Protein AF-0000000084522329 (afdb_homodimer)

Nearest PDB structures (foldseek):
  3c1n-assembly2_A  TM=6.565E-01  e=2.412E-01  Methanocaldococcus jannaschii
  3tvi-assembly6_K  TM=6.585E-01  e=3.093E-01  Clostridium acetobutylicum
  3c1n-assembly3_C  TM=6.450E-01  e=3.501E-01  Methanocaldococcus jannaschii
  3c1n-assembly2_B  TM=6.490E-01  e=4.488E-01  Methanocaldococcus jannaschii
  7qg3-assembly1_A  TM=5.039E-01  e=1.006E+00  Homo sapiens

Secondary structure (DSSP, 8-state):
-EEEE--TTTEEEEEEEETTEEEEEEEES-HHHHHHHHHHHHHHHHHS-SS-SEEEEEETTTEEEEEEEGGGHHHHHHHHHHTTSS-EEEE--/-EEEE--TTTEEEEEEEETTEEEEEEEES-HHHHHHHHHHHHHHHHHS-S--SEEEEEETTTEEEEEEEGGGHHHHHHHHHHTTS--EEEE--

Solvent-accessible surface area (backbone atoms only — not comparable to full-atom values): 10149 Å² total; per-residue (Å²): 94,76,48,72,42,58,59,69,80,39,31,47,79,46,78,45,84,54,97,68,29,36,37,36,38,38,42,49,65,35,56,83,69,47,47,63,37,52,50,52,47,50,50,54,46,59,63,50,65,61,88,53,54,56,48,82,45,82,47,83,85,55,26,36,39,35,42,28,29,57,93,39,45,66,63,49,55,47,46,34,36,74,56,59,59,26,40,33,41,30,63,45,132,94,76,48,70,42,58,60,70,81,40,31,46,78,46,80,44,83,54,96,68,29,36,35,37,38,36,41,51,65,34,57,84,68,46,47,63,38,52,50,52,47,51,51,55,47,59,63,50,58,73,80,51,55,57,47,79,44,83,46,83,84,56,27,37,37,36,43,27,29,57,94,39,44,67,63,50,54,47,44,34,36,75,56,60,58,26,41,34,41,30,64,46,135

Structure (mmCIF, N/CA/C/O backbone):
data_AF-0000000084522329-model_v1
#
loop_
_entity.id
_entity.type
_entity.pdbx_description
1 polymer 'Uncharacterized protein'
#
loop_
_atom_site.group_PDB
_atom_site.id
_atom_site.type_symbol
_atom_site.label_atom_id
_atom_site.label_alt_id
_atom_site.label_comp_id
_atom_site.label_asym_id
_atom_site.label_entity_id
_atom_site.label_seq_id
_atom_site.pdbx_PDB_ins_code
_atom_site.Cartn_x
_atom_site.Cartn_y
_atom_site.Cartn_z
_atom_site.occupancy
_atom_site.B_iso_or_equiv
_atom_site.auth_seq_id
_atom_site.auth_comp_id
_atom_site.auth_asym_id
_atom_site.auth_atom_id
_atom_site.pdbx_PDB_model_num
ATOM 1 N N . MET A 1 1 ? -10.078 -1.526 10.547 1 90.44 1 MET A N 1
ATOM 2 C CA . MET A 1 1 ? -9.18 -0.383 10.695 1 90.44 1 MET A CA 1
ATOM 3 C C . MET A 1 1 ? -7.746 -0.767 10.352 1 90.44 1 MET A C 1
ATOM 5 O O . MET A 1 1 ? -7.395 -1.948 10.367 1 90.44 1 MET A O 1
ATOM 9 N N . VAL A 1 2 ? -6.977 0.18 9.906 1 96.5 2 VAL A N 1
ATOM 10 C CA . VAL A 1 2 ? -5.582 -0.095 9.562 1 96.5 2 VAL A CA 1
ATOM 11 C C . VAL A 1 2 ? -4.66 0.559 10.594 1 96.5 2 VAL A C 1
ATOM 13 O O . VAL A 1 2 ? -4.82 1.738 10.914 1 96.5 2 VAL A O 1
ATOM 16 N N . ALA A 1 3 ? -3.805 -0.251 11.188 1 97.75 3 ALA A N 1
ATOM 17 C CA . ALA A 1 3 ? -2.75 0.272 12.055 1 97.75 3 ALA A CA 1
ATOM 18 C C . ALA A 1 3 ? -1.481 0.561 11.258 1 97.75 3 ALA A C 1
ATOM 20 O O . ALA A 1 3 ? -1.139 -0.181 10.336 1 97.75 3 ALA A O 1
ATOM 21 N N . TYR A 1 4 ? -0.811 1.604 11.664 1 98.12 4 TYR A N 1
ATOM 22 C CA . TYR A 1 4 ? 0.444 1.91 10.992 1 98.12 4 TYR A CA 1
ATOM 23 C C . TYR A 1 4 ? 1.473 2.461 11.969 1 98.12 4 TYR A C 1
ATOM 25 O O . TYR A 1 4 ? 1.119 2.908 13.062 1 98.12 4 TYR A O 1
ATOM 33 N N . ARG A 1 5 ? 2.801 2.402 11.531 1 98.19 5 ARG A N 1
ATOM 34 C CA . ARG A 1 5 ? 3.9 2.971 12.305 1 98.19 5 ARG A CA 1
ATOM 35 C C . ARG A 1 5 ? 4.828 3.789 11.414 1 98.19 5 ARG A C 1
ATOM 37 O O . ARG A 1 5 ? 4.926 3.535 10.211 1 98.19 5 ARG A O 1
ATOM 44 N N . TYR A 1 6 ? 5.402 4.695 12.07 1 98.06 6 TYR A N 1
ATOM 45 C CA . TYR A 1 6 ? 6.383 5.555 11.414 1 98.06 6 TYR A CA 1
ATOM 46 C C . TYR A 1 6 ? 7.496 5.949 12.375 1 98.06 6 TYR A C 1
ATOM 48 O O . TYR A 1 6 ? 7.383 5.742 13.586 1 98.06 6 TYR A O 1
ATOM 56 N N . ASP A 1 7 ? 8.578 6.445 11.836 1 97.81 7 ASP A N 1
ATOM 57 C CA . ASP A 1 7 ? 9.727 6.855 12.641 1 97.81 7 ASP A CA 1
ATOM 58 C C . ASP A 1 7 ? 9.508 8.234 13.25 1 97.81 7 ASP A C 1
ATOM 60 O O . ASP A 1 7 ? 9.625 9.25 12.562 1 97.81 7 ASP A O 1
ATOM 64 N N . THR A 1 8 ? 9.266 8.312 14.578 1 97.75 8 THR A N 1
ATOM 65 C CA . THR A 1 8 ? 8.898 9.539 15.266 1 97.75 8 THR A CA 1
ATOM 66 C C . THR A 1 8 ? 10.086 10.5 15.344 1 97.75 8 THR A C 1
ATOM 68 O O . THR A 1 8 ? 9.914 11.68 15.656 1 97.75 8 THR A O 1
ATOM 71 N N . SER A 1 9 ? 11.203 10 15.039 1 98.25 9 SER A N 1
ATOM 72 C CA . SER A 1 9 ? 12.359 10.891 15.008 1 98.25 9 SER A CA 1
ATOM 73 C C . SER A 1 9 ? 12.391 11.719 13.727 1 98.25 9 SER A C 1
ATOM 75 O O . SER A 1 9 ? 13.031 12.766 13.672 1 98.25 9 SER A O 1
ATOM 77 N N . LEU A 1 10 ? 11.672 11.266 12.695 1 98.25 10 LEU A N 1
ATOM 78 C CA . LEU A 1 10 ? 11.703 11.93 11.398 1 98.25 10 LEU A CA 1
ATOM 79 C C . LEU A 1 10 ? 10.531 12.898 11.258 1 98.25 10 LEU A C 1
ATOM 81 O O . LEU A 1 10 ? 10.641 13.914 10.57 1 98.25 10 LEU A O 1
ATOM 85 N N . LEU A 1 11 ? 9.445 12.5 11.828 1 98.44 11 LEU A N 1
ATOM 86 C CA . LEU A 1 11 ? 8.242 13.312 11.742 1 98.44 11 LEU A CA 1
ATOM 87 C C . LEU A 1 11 ? 7.219 12.891 12.789 1 98.44 11 LEU A C 1
ATOM 89 O O . LEU A 1 11 ? 7.379 11.852 13.43 1 98.44 11 LEU A O 1
ATOM 93 N N . HIS A 1 12 ? 6.277 13.773 13.023 1 98.44 12 HIS A N 1
ATOM 94 C CA . HIS A 1 12 ? 5.086 13.461 13.805 1 98.44 12 HIS A CA 1
ATOM 95 C C . HIS A 1 12 ? 3.824 13.562 12.953 1 98.44 12 HIS A C 1
ATOM 97 O O . HIS A 1 12 ? 3.66 14.508 12.188 1 98.44 12 HIS A O 1
ATOM 103 N N . ILE A 1 13 ? 2.932 12.539 13.039 1 98.38 13 ILE A N 1
ATOM 104 C CA . ILE A 1 13 ? 1.684 12.508 12.289 1 98.38 13 ILE A CA 1
ATOM 105 C C . ILE A 1 13 ? 0.499 12.57 13.25 1 98.38 13 ILE A C 1
ATOM 107 O O . ILE A 1 13 ? 0.407 11.773 14.188 1 98.38 13 ILE A O 1
ATOM 111 N N . GLU A 1 14 ? -0.358 13.477 13.016 1 97.69 14 GLU A N 1
ATOM 112 C CA . GLU A 1 14 ? -1.648 13.547 13.688 1 97.69 14 GLU A CA 1
ATOM 113 C C . GLU A 1 14 ? -2.795 13.25 12.727 1 97.69 14 GLU A C 1
ATOM 115 O O . GLU A 1 14 ? -2.863 13.828 11.641 1 97.69 14 GLU A O 1
ATOM 120 N N . GLU A 1 15 ? -3.615 12.328 13.102 1 96.31 15 GLU A N 1
ATOM 121 C CA . GLU A 1 15 ? -4.781 11.961 12.305 1 96.31 15 GLU A CA 1
ATOM 122 C C . GLU A 1 15 ? -6.078 12.344 13.016 1 96.31 15 GLU A C 1
ATOM 124 O O . GLU A 1 15 ? -6.25 12.047 14.203 1 96.31 15 GLU A O 1
ATOM 129 N N . LYS A 1 16 ? -6.953 13 12.266 1 94.81 16 LYS A N 1
ATOM 130 C CA . LYS A 1 16 ? -8.258 13.375 12.797 1 94.81 16 LYS A CA 1
ATOM 131 C C . LYS A 1 16 ? -9.375 12.992 11.828 1 94.81 16 LYS A C 1
ATOM 133 O O . LYS A 1 16 ? -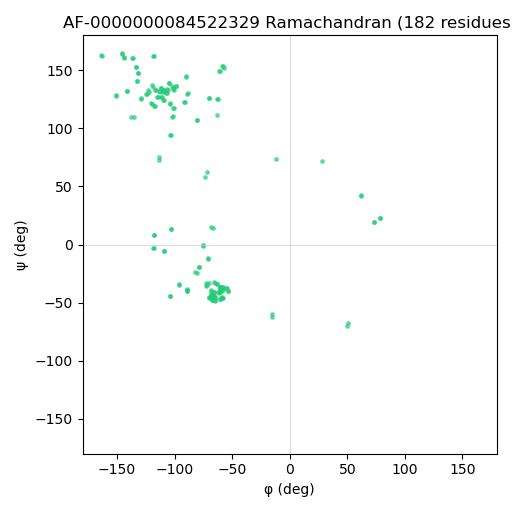9.211 13.078 10.609 1 94.81 16 LYS A O 1
ATOM 138 N N . ASP A 1 17 ? -10.562 12.648 12.477 1 91.81 17 ASP A N 1
ATOM 139 C CA . ASP A 1 17 ? -11.758 12.383 11.68 1 91.81 17 ASP A CA 1
ATOM 140 C C . ASP A 1 17 ? -12.594 13.648 11.492 1 91.81 17 ASP A C 1
ATOM 142 O O . ASP A 1 17 ? -12.844 14.383 12.445 1 91.81 17 ASP A O 1
ATOM 146 N N . ASN A 1 18 ? -12.836 14.031 10.211 1 84.56 18 ASN A N 1
ATOM 147 C CA . ASN A 1 18 ? -13.719 15.148 9.914 1 84.56 18 ASN A CA 1
ATOM 148 C C . ASN A 1 18 ? -14.984 14.695 9.195 1 84.56 18 ASN A C 1
ATOM 150 O O . ASN A 1 18 ? -15.172 14.992 8.016 1 84.56 18 ASN A O 1
ATOM 154 N N . ASP A 1 19 ? -16 14.086 9.719 1 80.5 19 ASP A N 1
ATOM 155 C CA . ASP A 1 19 ? -17.281 13.609 9.211 1 80.5 19 ASP A CA 1
ATOM 156 C C . ASP A 1 19 ? -17.109 12.781 7.949 1 80.5 19 ASP A C 1
ATOM 158 O O . ASP A 1 19 ? -17.359 11.57 7.953 1 80.5 19 ASP A O 1
ATOM 162 N N . GLN A 1 20 ? -16.734 13.398 6.812 1 85.62 20 GLN A N 1
ATOM 163 C CA . GLN A 1 20 ? -16.672 12.68 5.547 1 85.62 20 GLN A CA 1
ATOM 164 C C . GLN A 1 20 ? -15.234 12.484 5.098 1 85.62 20 GLN A C 1
ATOM 166 O O . GLN A 1 20 ? -14.969 11.75 4.145 1 85.62 20 GLN A O 1
ATOM 171 N N . ASP A 1 21 ? -14.328 13.133 5.93 1 92.19 21 ASP A N 1
ATOM 172 C CA . ASP A 1 21 ? -12.938 13.078 5.512 1 92.19 21 ASP A CA 1
ATOM 173 C C . ASP A 1 21 ? -12.016 12.773 6.691 1 92.19 21 ASP A C 1
ATOM 175 O O . ASP A 1 21 ? -12.445 12.836 7.848 1 92.19 21 ASP A O 1
ATOM 179 N N . LYS A 1 22 ? -10.836 12.312 6.285 1 95.25 22 LYS A N 1
ATOM 180 C CA . LYS A 1 22 ? -9.727 12.211 7.227 1 95.25 22 LYS A CA 1
ATOM 181 C C . LYS A 1 22 ? -8.734 13.359 7.039 1 95.25 22 LYS A C 1
ATOM 183 O O . LYS A 1 22 ? -8.438 13.75 5.91 1 95.25 22 LYS A O 1
ATOM 188 N N . GLU A 1 23 ? -8.375 13.844 8.117 1 96.88 23 GLU A N 1
ATOM 189 C CA . GLU A 1 23 ? -7.367 14.891 8.086 1 96.88 23 GLU A CA 1
ATOM 190 C C . GLU A 1 23 ? -6.055 14.414 8.703 1 96.88 23 GLU A C 1
ATOM 192 O O . GLU A 1 23 ? -6.051 13.836 9.797 1 96.88 23 GLU A O 1
ATOM 197 N N . PHE A 1 24 ? -4.906 14.695 8.031 1 97.88 24 PHE A N 1
ATOM 198 C CA . PHE A 1 24 ? -3.568 14.406 8.523 1 97.88 24 PHE A CA 1
ATOM 199 C C . PHE A 1 24 ? -2.756 15.68 8.68 1 97.88 24 PHE A C 1
ATOM 201 O O . PHE A 1 24 ? -2.783 16.547 7.809 1 97.88 24 PHE A O 1
ATOM 208 N N . ILE A 1 25 ? -2.092 15.75 9.773 1 98.12 25 ILE A N 1
ATOM 209 C CA . ILE A 1 25 ? -1.099 16.797 9.961 1 98.12 25 ILE A CA 1
ATOM 210 C C . ILE A 1 25 ? 0.286 16.172 10.125 1 98.12 25 ILE A C 1
ATOM 212 O O . ILE A 1 25 ? 0.514 15.391 11.047 1 98.12 25 ILE A O 1
ATOM 216 N N . PHE A 1 26 ? 1.171 16.5 9.242 1 98.56 26 PHE A N 1
ATOM 217 C CA . PHE A 1 26 ? 2.564 16.062 9.297 1 98.56 26 PHE A CA 1
ATOM 218 C C . PHE A 1 26 ? 3.449 17.188 9.844 1 98.56 26 PHE A C 1
ATOM 220 O O . PHE A 1 26 ? 3.514 18.266 9.266 1 98.56 26 PHE A O 1
ATOM 227 N N . LYS A 1 27 ? 4.047 16.969 10.906 1 98.5 27 LYS A N 1
ATOM 228 C CA . LYS A 1 27 ? 5.082 17.859 11.43 1 98.5 27 LYS A CA 1
ATOM 229 C C . LYS A 1 27 ? 6.473 17.281 11.172 1 98.5 27 LYS A C 1
ATOM 231 O O . LYS A 1 27 ? 6.918 16.375 11.875 1 98.5 27 LYS A O 1
ATOM 236 N N . VAL A 1 28 ? 7.18 17.891 10.312 1 98.44 28 VAL A N 1
ATOM 237 C CA . VAL A 1 28 ? 8.422 17.328 9.805 1 98.44 28 VAL A CA 1
ATOM 238 C C . VAL A 1 28 ? 9.586 17.75 10.695 1 98.44 28 VAL A C 1
ATOM 240 O O . VAL A 1 28 ? 9.75 18.922 11 1 98.44 28 VAL A O 1
ATOM 243 N N . LYS A 1 29 ? 10.344 16.797 11.07 1 98.19 29 LYS A N 1
ATOM 244 C CA . LYS A 1 29 ? 11.539 17.047 11.875 1 98.19 29 LYS A CA 1
ATOM 245 C C . LYS A 1 29 ? 12.805 16.938 11.031 1 98.19 29 LYS A C 1
ATOM 247 O O . LYS A 1 29 ? 13.703 17.766 11.141 1 98.19 29 LYS A O 1
ATOM 252 N N . ASP A 1 30 ? 12.859 15.898 10.188 1 98.19 30 ASP A N 1
ATOM 253 C CA . ASP A 1 30 ? 13.953 15.727 9.242 1 98.19 30 ASP A CA 1
ATOM 254 C C . ASP A 1 30 ? 13.523 16.109 7.828 1 98.19 30 ASP A C 1
ATOM 256 O O . ASP A 1 30 ? 13.055 15.25 7.074 1 98.19 30 ASP A O 1
ATOM 260 N N . VAL A 1 31 ? 13.789 17.266 7.516 1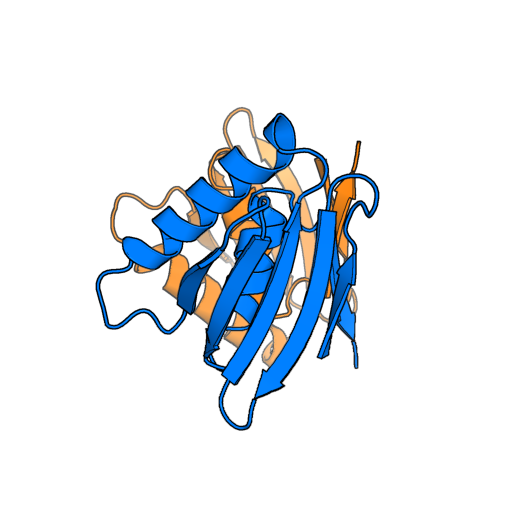 97.12 31 VAL A N 1
ATOM 261 C CA . VAL A 1 31 ? 13.305 17.875 6.285 1 97.12 31 VAL A CA 1
ATOM 262 C C . VAL A 1 31 ? 13.93 17.188 5.078 1 97.12 31 VAL A C 1
ATOM 264 O O . VAL A 1 31 ? 13.234 16.875 4.105 1 97.12 31 VAL A O 1
ATOM 267 N N . ASP A 1 32 ? 15.164 16.891 5.152 1 97.38 32 ASP A N 1
ATOM 268 C CA . ASP A 1 32 ? 15.914 16.328 4.027 1 97.38 32 ASP A CA 1
ATOM 269 C C . ASP A 1 32 ? 15.406 14.945 3.65 1 97.38 32 ASP A C 1
ATOM 271 O O . ASP A 1 32 ? 15.375 14.586 2.473 1 97.38 32 ASP A O 1
ATOM 275 N N . THR A 1 33 ? 14.953 14.234 4.668 1 97.38 33 THR A N 1
ATOM 276 C CA . THR A 1 33 ? 14.5 12.867 4.449 1 97.38 33 THR A CA 1
ATOM 277 C C . THR A 1 33 ? 13.016 12.836 4.086 1 97.38 33 THR A C 1
ATOM 279 O O . THR A 1 33 ? 12.617 12.148 3.143 1 97.38 33 THR A O 1
ATOM 282 N N . VAL A 1 34 ? 12.25 13.633 4.707 1 98.25 34 VAL A N 1
ATOM 283 C CA . VAL A 1 34 ? 10.797 13.477 4.664 1 98.25 34 VAL A CA 1
ATOM 284 C C . VAL A 1 34 ? 10.219 14.258 3.49 1 98.25 34 VAL A C 1
ATOM 286 O O . VAL A 1 34 ? 9.328 13.781 2.795 1 98.25 34 VAL A O 1
ATOM 289 N N . LEU A 1 35 ? 10.742 15.414 3.215 1 97.5 35 LEU A N 1
ATOM 290 C CA . LEU A 1 35 ? 10.117 16.328 2.258 1 97.5 35 LEU A CA 1
ATOM 291 C C . LEU A 1 35 ? 10.133 15.727 0.855 1 97.5 35 LEU A C 1
ATOM 293 O O . LEU A 1 35 ? 9.125 15.781 0.143 1 97.5 35 LEU A O 1
ATOM 297 N N . PRO A 1 36 ? 11.289 15.211 0.418 1 97.94 36 PRO A N 1
ATOM 298 C CA . PRO A 1 36 ? 11.258 14.602 -0.912 1 97.94 36 PRO A CA 1
ATOM 299 C C . PRO A 1 36 ? 10.188 13.516 -1.036 1 97.94 36 PRO A C 1
ATOM 301 O O . PRO A 1 36 ? 9.539 13.398 -2.08 1 97.94 36 PRO A O 1
ATOM 304 N N . ALA A 1 37 ? 10 12.75 0.022 1 97.94 37 ALA A N 1
ATOM 305 C CA . ALA A 1 37 ? 8.992 11.695 0.004 1 97.94 37 ALA A CA 1
ATOM 306 C C . ALA A 1 37 ? 7.586 12.281 -0.07 1 97.94 37 ALA A C 1
ATOM 308 O O . ALA A 1 37 ? 6.758 11.82 -0.858 1 97.94 37 ALA A O 1
ATOM 309 N N . LEU A 1 38 ? 7.285 13.297 0.705 1 97.62 38 LEU A N 1
ATOM 310 C CA . LEU A 1 38 ? 5.973 13.93 0.701 1 97.62 38 LEU A CA 1
ATOM 311 C C . LEU A 1 38 ? 5.672 14.555 -0.658 1 97.62 38 LEU A C 1
ATOM 313 O O . LEU A 1 38 ? 4.527 14.547 -1.114 1 97.62 38 LEU A O 1
ATOM 317 N N . ARG A 1 39 ? 6.672 15.039 -1.285 1 96.38 39 ARG A N 1
ATOM 318 C CA . ARG A 1 39 ? 6.512 15.625 -2.611 1 96.38 39 ARG A CA 1
ATOM 319 C C . ARG A 1 39 ? 6.105 14.57 -3.633 1 96.38 39 ARG A C 1
ATOM 321 O O . ARG A 1 39 ? 5.238 14.812 -4.473 1 96.38 39 ARG A O 1
ATOM 328 N N . LYS A 1 40 ? 6.746 13.469 -3.586 1 96.31 40 LYS A N 1
ATOM 329 C CA . LYS A 1 40 ? 6.406 12.375 -4.496 1 96.31 40 LYS A CA 1
ATOM 330 C C . LYS A 1 40 ? 4.965 11.914 -4.285 1 96.31 40 LYS A C 1
ATOM 332 O O . LYS A 1 40 ? 4.25 11.641 -5.25 1 96.31 40 LYS A O 1
ATOM 337 N N . ILE A 1 41 ? 4.582 11.852 -3.027 1 96.19 41 ILE A N 1
ATOM 338 C CA . ILE A 1 41 ? 3.229 11.422 -2.689 1 96.19 41 ILE A CA 1
ATOM 339 C C . ILE A 1 41 ? 2.221 12.438 -3.223 1 96.19 41 ILE A C 1
ATOM 341 O O . ILE A 1 41 ? 1.215 12.062 -3.832 1 96.19 41 ILE A O 1
ATOM 345 N N . AR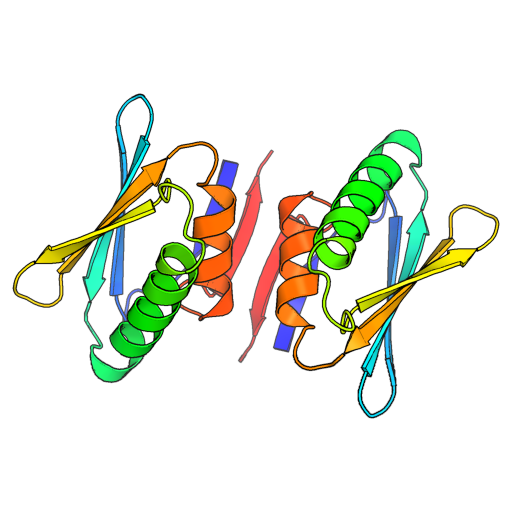G A 1 42 ? 2.465 13.695 -3.037 1 94.31 42 ARG A N 1
ATOM 346 C CA . ARG A 1 42 ? 1.603 14.742 -3.568 1 94.31 42 ARG A CA 1
ATOM 347 C C . ARG A 1 42 ? 1.494 14.641 -5.086 1 94.31 42 ARG A C 1
ATOM 349 O O . ARG A 1 42 ? 0.395 14.703 -5.641 1 94.31 42 ARG A O 1
ATOM 356 N N . ALA A 1 43 ? 2.627 14.461 -5.727 1 92.75 43 ALA A N 1
ATOM 357 C CA . ALA A 1 43 ? 2.658 14.359 -7.184 1 92.75 43 ALA A CA 1
ATOM 358 C C . ALA A 1 43 ? 1.818 13.188 -7.672 1 92.75 43 ALA A C 1
ATOM 360 O O . ALA A 1 43 ? 1.14 13.281 -8.695 1 92.75 43 ALA A O 1
ATOM 361 N N . PHE A 1 44 ? 1.903 12.164 -6.973 1 89.88 44 PHE A N 1
ATOM 362 C CA . PHE A 1 44 ? 1.14 10.969 -7.301 1 89.88 44 PHE A CA 1
ATOM 363 C C . PHE A 1 44 ? -0.354 11.266 -7.32 1 89.88 44 PHE A C 1
ATOM 365 O O . PHE A 1 44 ? -1.049 10.914 -8.281 1 89.88 44 PHE A O 1
ATOM 372 N N . PHE A 1 45 ? -0.873 11.969 -6.344 1 91.12 45 PHE A N 1
ATOM 373 C CA . PHE A 1 45 ? -2.305 12.219 -6.234 1 91.12 45 PHE A CA 1
ATOM 374 C C . PHE A 1 45 ? -2.719 13.391 -7.125 1 91.12 45 PHE A C 1
ATOM 376 O O . PHE A 1 45 ? -3.855 13.438 -7.602 1 91.12 45 PHE A O 1
ATOM 383 N N . ASP A 1 46 ? -1.801 14.25 -7.434 1 87.44 46 ASP A N 1
ATOM 384 C CA . ASP A 1 46 ? -2.08 15.367 -8.328 1 87.44 46 ASP A CA 1
ATOM 385 C C . ASP A 1 46 ? -2.229 14.891 -9.773 1 87.44 46 ASP A C 1
ATOM 387 O O . ASP A 1 46 ? -2.938 15.508 -10.57 1 87.44 46 ASP A O 1
ATOM 391 N N . SER A 1 47 ? -1.487 13.953 -10.125 1 79.44 47 SER A N 1
ATOM 392 C CA . SER A 1 47 ? -1.512 13.445 -11.492 1 79.44 47 SER A CA 1
ATOM 393 C C . SER A 1 47 ? -2.807 12.695 -11.773 1 79.44 47 SER A C 1
ATOM 395 O O . SER A 1 47 ? -3.205 12.547 -12.93 1 79.44 47 SER A O 1
ATOM 397 N N . ASP A 1 48 ? -3.146 12.188 -10.812 1 66.12 48 ASP A N 1
ATOM 398 C CA . ASP A 1 48 ? -4.418 11.492 -10.977 1 66.12 48 ASP A CA 1
ATOM 399 C C . ASP A 1 48 ? -5.578 12.477 -11.102 1 66.12 48 ASP A C 1
ATOM 401 O O . ASP A 1 48 ? -5.984 13.094 -10.109 1 66.12 48 ASP A O 1
ATOM 405 N N . LYS A 1 49 ? -5.379 13.297 -12.305 1 54.94 49 LYS A N 1
ATOM 406 C CA . LYS A 1 49 ? -6.148 14.461 -12.742 1 54.94 49 LYS A CA 1
ATOM 407 C C . LYS A 1 49 ? -7.477 14.555 -12 1 54.94 49 LYS A C 1
ATOM 409 O O . LYS A 1 49 ? -8.07 15.633 -11.906 1 54.94 49 LYS A O 1
ATOM 414 N N . VAL A 1 50 ? -8.281 13.711 -12.055 1 51.88 50 VAL A N 1
ATOM 415 C CA . VAL A 1 50 ? -9.641 14.07 -11.664 1 51.88 50 VAL A CA 1
ATOM 416 C C . VAL A 1 50 ? -9.641 14.617 -10.234 1 51.88 50 VAL A C 1
ATOM 418 O O . VAL A 1 50 ? -8.695 14.383 -9.477 1 51.88 50 VAL A O 1
ATOM 421 N N . TYR A 1 51 ? -10.617 15.547 -9.836 1 51.78 51 TYR A N 1
ATOM 422 C CA . TYR A 1 51 ? -11.023 16.062 -8.531 1 51.78 51 TYR A CA 1
ATOM 423 C C . TYR A 1 51 ? -10.406 15.234 -7.406 1 51.78 51 TYR A C 1
ATOM 425 O O . TYR A 1 51 ? -10.984 14.227 -6.984 1 51.78 51 TYR A O 1
ATOM 433 N N . THR A 1 52 ? -8.977 15.398 -7.148 1 60.28 52 THR A N 1
ATOM 434 C CA . THR A 1 52 ? -8.391 14.398 -6.266 1 60.28 52 THR A CA 1
ATOM 435 C C . THR A 1 52 ? -9.031 14.453 -4.883 1 60.28 52 THR A C 1
ATOM 437 O O . THR A 1 52 ? -9.375 15.531 -4.391 1 60.28 52 THR A O 1
ATOM 440 N N . ASP A 1 53 ? -9.508 13.445 -4.426 1 81.62 53 ASP A N 1
ATOM 441 C CA . ASP A 1 53 ? -10.07 13.117 -3.121 1 81.62 53 ASP A CA 1
ATOM 442 C C . ASP A 1 53 ? -9 13.156 -2.035 1 81.62 53 ASP A C 1
ATOM 444 O O . ASP A 1 53 ? -9.266 12.812 -0.881 1 81.62 53 ASP A O 1
ATOM 448 N N . VAL A 1 54 ? -7.754 13.812 -2.414 1 91.81 54 VAL A N 1
ATOM 449 C CA . VAL A 1 54 ? -6.656 14.055 -1.482 1 91.81 54 VAL A CA 1
ATOM 450 C C . VAL A 1 54 ? -6.09 15.453 -1.709 1 91.81 54 VAL A C 1
ATOM 452 O O . VAL A 1 54 ? -5.531 15.742 -2.771 1 91.81 54 VAL A O 1
ATOM 455 N N . ILE A 1 55 ? -6.277 16.391 -0.817 1 92.25 55 ILE A N 1
ATOM 456 C CA . ILE A 1 55 ? -5.871 17.781 -0.957 1 92.25 55 ILE A CA 1
ATOM 457 C C . ILE A 1 55 ? -4.711 18.094 -0.009 1 92.25 55 ILE A C 1
ATOM 459 O O . ILE A 1 55 ? -4.785 17.781 1.186 1 92.25 55 ILE A O 1
ATOM 463 N N . PHE A 1 56 ? -3.693 18.719 -0.492 1 94.38 56 PHE A N 1
ATOM 464 C CA . PHE A 1 56 ? -2.498 19.047 0.281 1 94.38 56 PHE A CA 1
ATOM 465 C C . PHE A 1 56 ? -2.4 20.547 0.539 1 94.38 56 PHE A C 1
ATOM 467 O O . PHE A 1 56 ? -2.564 21.344 -0.38 1 94.38 56 PHE A O 1
ATOM 474 N N . TYR A 1 57 ? -2.127 20.875 1.799 1 95.25 57 TYR A N 1
ATOM 475 C CA . TYR A 1 57 ? -1.816 22.234 2.209 1 95.25 57 TYR A CA 1
ATOM 476 C C . TYR A 1 57 ? -0.456 22.297 2.891 1 95.25 57 TYR A C 1
ATOM 478 O O . TYR A 1 57 ? -0.135 21.453 3.732 1 95.25 57 TYR A O 1
ATOM 486 N N . SER A 1 58 ? 0.336 23.219 2.512 1 94.44 58 SER A N 1
ATOM 487 C CA . SER A 1 58 ? 1.613 23.469 3.17 1 94.44 58 SER A CA 1
ATOM 488 C C . SER A 1 58 ? 1.526 24.656 4.113 1 94.44 58 SER A C 1
ATOM 490 O O . SER A 1 58 ? 0.996 25.719 3.742 1 94.44 58 SER A O 1
ATOM 492 N N . HIS A 1 59 ? 2.043 24.484 5.289 1 95.62 59 HIS A N 1
ATOM 493 C CA . HIS A 1 59 ? 2.072 25.547 6.281 1 95.62 59 HIS A CA 1
ATOM 494 C C . HIS A 1 59 ? 3.504 25.906 6.664 1 95.62 59 HIS A C 1
ATOM 496 O O . HIS A 1 59 ? 4.43 25.141 6.406 1 95.62 59 HIS A O 1
ATOM 502 N N . PRO A 1 60 ? 3.67 27.062 7.258 1 93.69 60 PRO A N 1
ATOM 503 C CA . PRO A 1 60 ? 5.012 27.422 7.73 1 93.69 60 PRO A CA 1
ATOM 504 C C . PRO A 1 60 ? 5.574 26.406 8.727 1 93.69 60 PRO A C 1
ATOM 506 O O . PRO A 1 60 ? 4.816 25.734 9.43 1 93.69 60 PRO A O 1
ATOM 509 N N . GLY A 1 61 ? 6.98 26.234 8.875 1 94.25 61 GLY A N 1
ATOM 510 C CA . GLY A 1 61 ? 7.629 25.359 9.844 1 94.25 61 GLY A CA 1
ATOM 511 C C . GLY A 1 61 ? 7.617 23.906 9.422 1 94.25 61 GLY A C 1
ATOM 512 O O . GLY A 1 61 ? 7.566 23 10.273 1 94.25 61 GLY A O 1
ATOM 513 N N . TYR A 1 62 ? 7.492 23.578 8.195 1 94.62 62 TYR A N 1
ATOM 514 C CA . TYR A 1 62 ? 7.535 22.25 7.609 1 94.62 62 TYR A CA 1
ATOM 515 C C . TYR A 1 62 ? 6.402 21.375 8.148 1 94.62 62 TYR A C 1
ATOM 517 O O . TYR A 1 62 ? 6.629 20.234 8.562 1 94.62 62 TYR A O 1
ATOM 525 N N . GLU A 1 63 ? 5.23 22.062 8.219 1 97.31 63 GLU A N 1
ATOM 526 C CA . GLU A 1 63 ? 3.988 21.359 8.547 1 97.31 63 GLU A CA 1
ATOM 527 C C . GLU A 1 63 ? 3.104 21.203 7.316 1 97.31 63 GLU A C 1
ATOM 529 O O . GLU A 1 63 ? 2.895 22.156 6.562 1 97.31 63 GLU A O 1
ATOM 534 N N . TYR A 1 64 ? 2.594 20 7.145 1 97.69 64 TYR A N 1
ATOM 535 C CA . TYR A 1 64 ? 1.751 19.688 5.996 1 97.69 64 TYR A CA 1
ATOM 536 C C . TYR A 1 64 ? 0.408 19.125 6.449 1 97.69 64 TYR A C 1
ATOM 538 O O . TYR A 1 64 ? 0.351 18.266 7.34 1 97.69 64 TYR A O 1
ATOM 546 N N . GLN A 1 65 ?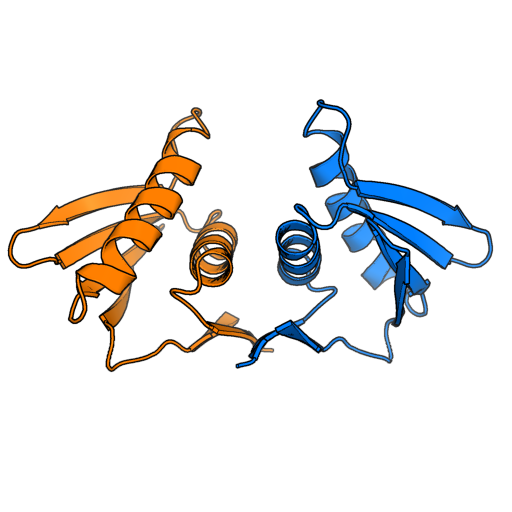 -0.604 19.703 5.906 1 97.12 65 GLN A N 1
ATOM 547 C CA . GLN A 1 65 ? -1.971 19.25 6.133 1 97.12 65 GLN A CA 1
ATOM 548 C C . GLN A 1 65 ? -2.525 18.547 4.902 1 97.12 65 GLN A C 1
ATOM 550 O O . GLN A 1 65 ? -2.412 19.047 3.783 1 97.12 65 GLN A O 1
ATOM 555 N N . VAL A 1 66 ? -3.061 17.422 5.145 1 96.5 66 VAL A N 1
ATOM 556 C CA . VAL A 1 66 ? -3.629 16.656 4.035 1 96.5 66 VAL A CA 1
ATOM 557 C C . VAL A 1 66 ? -5.059 16.234 4.375 1 96.5 66 VAL A C 1
ATOM 559 O O . VAL A 1 66 ? -5.305 15.656 5.43 1 96.5 66 VAL A O 1
ATOM 562 N N . ILE A 1 67 ? -5.992 16.547 3.553 1 95.12 67 ILE A N 1
ATOM 563 C CA . ILE A 1 67 ? -7.383 16.125 3.68 1 95.12 67 ILE A CA 1
ATOM 564 C C . ILE A 1 67 ? -7.676 15 2.689 1 95.12 67 ILE A C 1
ATOM 566 O O . ILE A 1 67 ? -7.469 15.156 1.484 1 95.12 67 ILE A O 1
ATOM 570 N N . VAL A 1 68 ? -8.094 13.93 3.266 1 95.25 68 VAL A N 1
ATOM 571 C CA . VAL A 1 68 ? -8.273 12.719 2.475 1 95.25 68 VAL A CA 1
ATOM 572 C C . VAL A 1 68 ? -9.727 12.258 2.559 1 95.25 68 VAL A C 1
ATOM 574 O O . VAL A 1 68 ? -10.242 12.008 3.65 1 95.25 68 VAL A O 1
ATOM 577 N N . ARG A 1 69 ? -10.328 12.172 1.369 1 93.25 69 ARG A N 1
ATOM 578 C CA . ARG A 1 69 ? -11.672 11.586 1.361 1 93.25 69 ARG A CA 1
ATOM 579 C C . ARG A 1 69 ? -11.641 10.148 1.857 1 93.25 69 ARG A C 1
ATOM 581 O O . ARG A 1 69 ? -10.711 9.398 1.562 1 93.25 69 ARG A O 1
ATOM 588 N N . GLN A 1 70 ? -12.711 9.75 2.461 1 91.94 70 GLN A N 1
ATOM 589 C CA . GLN A 1 70 ? -12.766 8.453 3.125 1 91.94 70 GLN A CA 1
ATOM 590 C C . GLN A 1 70 ? -12.469 7.324 2.145 1 91.94 70 GLN A C 1
ATOM 592 O O . GLN A 1 70 ? -11.812 6.34 2.502 1 91.94 70 GLN A O 1
ATOM 597 N N . ASP A 1 71 ? -12.961 7.449 0.977 1 90.25 71 ASP A N 1
ATOM 598 C CA . ASP A 1 71 ? -12.82 6.367 0.007 1 90.25 71 ASP A CA 1
ATOM 599 C C . ASP A 1 71 ? -11.398 6.312 -0.554 1 90.25 71 ASP A C 1
ATOM 601 O O . ASP A 1 71 ? -11.055 5.383 -1.285 1 90.25 71 ASP A O 1
ATOM 605 N N . HIS A 1 72 ? -10.516 7.246 -0.12 1 92.88 72 HIS A N 1
ATOM 606 C CA . HIS A 1 72 ? -9.125 7.25 -0.577 1 92.88 72 HIS A CA 1
ATOM 607 C C . HIS A 1 72 ? -8.164 7.031 0.585 1 92.88 72 HIS A C 1
ATOM 609 O O . HIS A 1 72 ? -6.949 7.129 0.415 1 92.88 72 HIS A O 1
ATOM 615 N N . TYR A 1 73 ? -8.75 6.719 1.702 1 94.75 73 TYR A N 1
ATOM 616 C CA . TYR A 1 73 ? -7.957 6.594 2.92 1 94.75 73 TYR A CA 1
ATOM 617 C C . TYR A 1 73 ? -6.902 5.5 2.773 1 94.75 73 TYR A C 1
ATOM 619 O O . TYR A 1 73 ? -5.715 5.746 2.988 1 94.75 73 TYR A O 1
ATOM 627 N N . ILE A 1 74 ? -7.332 4.434 2.291 1 95.62 74 ILE A N 1
ATOM 628 C CA . ILE A 1 74 ? -6.414 3.307 2.178 1 95.62 74 ILE A CA 1
ATOM 629 C C . ILE A 1 74 ? -5.352 3.611 1.123 1 95.62 74 ILE A C 1
ATOM 631 O O . ILE A 1 74 ? -4.16 3.385 1.349 1 95.62 74 ILE A O 1
ATOM 635 N N . ASP A 1 75 ? -5.707 4.164 -0.013 1 94.69 75 ASP A N 1
ATOM 636 C CA . ASP A 1 75 ? -4.766 4.523 -1.066 1 94.69 75 ASP A CA 1
ATOM 637 C C . ASP A 1 75 ? -3.709 5.5 -0.55 1 94.69 75 ASP A C 1
ATOM 639 O O . ASP A 1 75 ? -2.539 5.414 -0.929 1 94.69 75 ASP A O 1
ATOM 643 N N . PHE A 1 76 ? -4.129 6.418 0.333 1 96.5 76 PHE A N 1
ATOM 644 C CA . PHE A 1 76 ? -3.201 7.398 0.881 1 96.5 76 PHE A CA 1
ATOM 645 C C . PHE A 1 76 ? -2.184 6.734 1.8 1 96.5 76 PHE A C 1
ATOM 647 O O . PHE A 1 76 ? -0.984 6.992 1.698 1 96.5 76 PHE A O 1
ATOM 654 N N . LEU A 1 77 ? -2.707 5.824 2.688 1 97.75 77 LEU A N 1
ATOM 655 C CA . LEU A 1 77 ? -1.81 5.102 3.586 1 97.75 77 LEU A CA 1
ATOM 656 C C . LEU A 1 77 ? -0.803 4.273 2.797 1 97.75 77 LEU A C 1
ATOM 658 O O . LEU A 1 77 ? 0.366 4.18 3.178 1 97.75 77 LEU A O 1
ATOM 662 N N . LEU A 1 78 ? -1.237 3.729 1.714 1 97.75 78 LEU A N 1
ATOM 663 C CA . LEU A 1 78 ? -0.36 2.916 0.878 1 97.75 78 LEU A CA 1
ATOM 664 C C . LEU A 1 78 ? 0.715 3.777 0.222 1 97.75 78 LEU A C 1
ATOM 666 O O . LEU A 1 78 ? 1.861 3.344 0.079 1 97.75 78 LEU A O 1
ATOM 670 N N . ALA A 1 79 ? 0.394 4.957 -0.225 1 96.88 79 ALA A N 1
ATOM 671 C CA . ALA A 1 79 ? 1.388 5.875 -0.779 1 96.88 79 ALA A CA 1
ATOM 672 C C . ALA A 1 79 ? 2.434 6.25 0.267 1 96.88 79 ALA A C 1
ATOM 674 O O . ALA A 1 79 ? 3.629 6.293 -0.029 1 96.88 79 ALA A O 1
ATOM 675 N N . LEU A 1 80 ? 1.929 6.492 1.534 1 98.25 80 LEU A N 1
ATOM 676 C CA . LEU A 1 80 ? 2.848 6.797 2.625 1 98.25 80 LEU A CA 1
ATOM 677 C C . LEU A 1 80 ? 3.82 5.645 2.855 1 98.25 80 LEU A C 1
ATOM 679 O O . LEU A 1 80 ? 4.996 5.871 3.154 1 98.25 80 LEU A O 1
ATOM 683 N N . PHE A 1 81 ? 3.342 4.426 2.717 1 98.44 81 PHE A N 1
ATOM 684 C CA . PHE A 1 81 ? 4.18 3.246 2.881 1 98.44 81 PHE A CA 1
ATOM 685 C C . PHE A 1 81 ? 5.172 3.121 1.728 1 98.44 81 PHE A C 1
ATOM 687 O O . PHE A 1 81 ? 6.355 2.865 1.946 1 98.44 81 PHE A O 1
ATOM 694 N N . LYS A 1 82 ? 4.691 3.299 0.544 1 97.31 82 LYS A N 1
ATOM 695 C CA . LYS A 1 82 ? 5.504 3.166 -0.661 1 97.31 82 LYS A CA 1
ATOM 696 C C . LYS A 1 82 ? 6.754 4.035 -0.578 1 97.31 82 L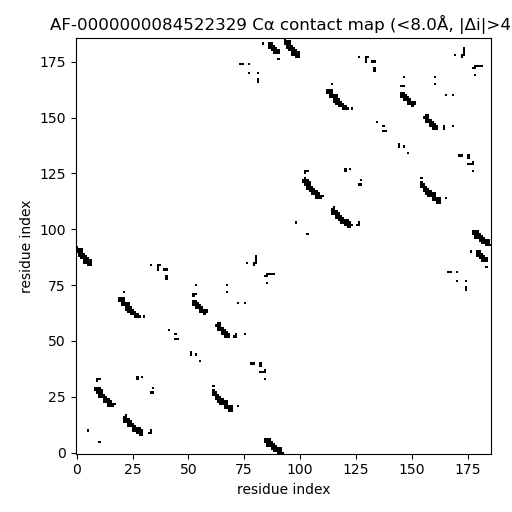YS A C 1
ATOM 698 O O . LYS A 1 82 ? 7.848 3.6 -0.949 1 97.31 82 LYS A O 1
ATOM 703 N N . TYR A 1 83 ? 6.555 5.191 -0.047 1 97.56 83 TYR A N 1
ATOM 704 C CA . TYR A 1 83 ? 7.664 6.137 -0.026 1 97.56 83 TYR A CA 1
ATOM 705 C C . TYR A 1 83 ? 8.289 6.219 1.362 1 97.56 83 TYR A C 1
ATOM 707 O O . TYR A 1 83 ? 8.922 7.219 1.709 1 97.56 83 TYR A O 1
ATOM 715 N N . LYS A 1 84 ? 7.961 5.281 2.223 1 97.56 84 LYS A N 1
ATOM 716 C CA . LYS A 1 84 ? 8.672 4.949 3.457 1 97.56 84 LYS A CA 1
ATOM 717 C C . LYS A 1 84 ? 8.438 6.016 4.523 1 97.56 84 LYS A C 1
ATOM 719 O O . LYS A 1 84 ? 9.25 6.164 5.445 1 97.56 84 LYS A O 1
ATOM 724 N N . ILE A 1 85 ? 7.367 6.816 4.336 1 98.31 85 ILE A N 1
ATOM 725 C CA . ILE A 1 85 ? 6.914 7.66 5.434 1 98.31 85 ILE A CA 1
ATOM 726 C C . ILE A 1 85 ? 6.348 6.789 6.555 1 98.31 85 ILE A C 1
ATOM 728 O O . ILE A 1 85 ? 6.633 7.016 7.73 1 98.31 85 ILE A O 1
ATOM 732 N N . ILE A 1 86 ? 5.488 5.867 6.109 1 97.94 86 ILE A N 1
ATOM 733 C CA . ILE A 1 86 ? 5.031 4.766 6.949 1 97.94 86 ILE A CA 1
ATOM 734 C C . ILE A 1 86 ? 5.832 3.504 6.617 1 97.94 86 ILE A C 1
ATOM 736 O O . ILE A 1 86 ? 6.082 3.211 5.445 1 97.94 86 ILE A O 1
ATOM 740 N N . THR A 1 87 ? 6.242 2.773 7.754 1 98.12 87 THR A N 1
ATOM 741 C CA . THR A 1 87 ? 7.105 1.631 7.484 1 98.12 87 THR A CA 1
ATOM 742 C C . THR A 1 87 ? 6.441 0.333 7.934 1 98.12 87 THR A C 1
ATOM 744 O O . THR A 1 87 ? 7.016 -0.749 7.781 1 98.12 87 THR A O 1
ATOM 747 N N . TYR A 1 88 ? 5.293 0.473 8.516 1 98.12 88 TYR A N 1
ATOM 748 C CA . TYR A 1 88 ? 4.496 -0.659 8.977 1 98.12 88 TYR A CA 1
ATOM 749 C C . TYR A 1 88 ? 3.012 -0.417 8.734 1 98.12 88 TYR A C 1
ATOM 751 O O . TYR A 1 88 ? 2.498 0.669 9.016 1 98.12 88 TYR A O 1
ATOM 759 N N . LEU A 1 89 ? 2.279 -1.399 8.148 1 98.56 89 LEU A N 1
ATOM 760 C CA . LEU A 1 89 ? 0.833 -1.407 7.953 1 98.56 89 LEU A CA 1
ATOM 761 C C . LEU A 1 89 ? 0.234 -2.744 8.383 1 98.56 89 LEU A C 1
ATOM 763 O O . LEU A 1 89 ? 0.802 -3.801 8.102 1 98.56 89 LEU A O 1
ATOM 767 N N . GLU A 1 90 ? -0.966 -2.723 9.039 1 98.56 90 GLU A N 1
ATOM 768 C CA . GLU A 1 90 ? -1.654 -3.953 9.414 1 98.56 90 GLU A CA 1
ATOM 769 C C . GLU A 1 90 ? -3.166 -3.75 9.453 1 98.56 90 GLU A C 1
ATOM 771 O O . GLU A 1 90 ? -3.652 -2.793 10.062 1 98.56 90 GLU A O 1
ATOM 776 N N . TRP A 1 91 ? -3.91 -4.598 8.789 1 97.88 91 TRP A N 1
ATOM 777 C CA . TRP A 1 91 ? -5.359 -4.633 8.961 1 97.88 91 TRP A CA 1
ATOM 778 C C . TRP A 1 91 ? -5.727 -5.188 10.336 1 97.88 91 TRP A C 1
ATOM 780 O O . TRP A 1 91 ? -5.254 -6.254 10.727 1 97.88 91 TRP A O 1
ATOM 790 N N . LYS A 1 92 ? -6.465 -4.461 11.008 1 92.88 92 LYS A N 1
ATOM 791 C CA . LYS A 1 92 ? -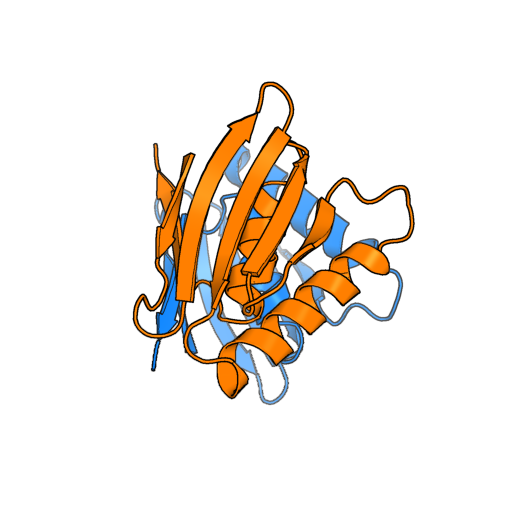6.953 -4.922 12.305 1 92.88 92 LYS A CA 1
ATOM 792 C C . LYS A 1 92 ? -8.422 -5.324 12.227 1 92.88 92 LYS A C 1
ATOM 794 O O . LYS A 1 92 ? -9.188 -4.762 11.438 1 92.88 92 LYS A O 1
ATOM 799 N N . GLN A 1 93 ? -8.844 -6.445 12.883 1 77.38 93 GLN A N 1
ATOM 800 C CA . GLN A 1 93 ? -10.211 -6.949 12.93 1 77.38 93 GLN A CA 1
ATOM 801 C C . GLN A 1 93 ? -11.148 -5.934 13.578 1 77.38 93 GLN A C 1
ATOM 803 O O . GLN A 1 93 ? -10.734 -5.145 14.422 1 77.38 93 GLN A O 1
ATOM 808 N N . MET B 1 1 ? 14.07 -4.543 2.096 1 90.38 1 MET B N 1
ATOM 809 C CA . MET B 1 1 ? 13.133 -5.621 1.795 1 90.38 1 MET B CA 1
ATOM 810 C C . MET B 1 1 ? 11.812 -5.414 2.529 1 90.38 1 MET B C 1
ATOM 812 O O . MET B 1 1 ? 11.758 -4.695 3.529 1 90.38 1 MET B O 1
ATOM 816 N N . VAL B 1 2 ? 10.75 -5.91 1.969 1 96.5 2 VAL B N 1
ATOM 817 C CA . VAL B 1 2 ? 9.445 -5.766 2.605 1 96.5 2 VAL B CA 1
ATOM 818 C C . VAL B 1 2 ? 8.969 -7.125 3.121 1 96.5 2 VAL B C 1
ATOM 820 O O . VAL B 1 2 ? 9.016 -8.125 2.396 1 96.5 2 VAL B O 1
ATOM 823 N N . ALA B 1 3 ? 8.672 -7.16 4.41 1 97.75 3 ALA B N 1
ATOM 824 C CA . ALA B 1 3 ? 8.031 -8.344 4.988 1 97.75 3 ALA B CA 1
ATOM 825 C C . ALA B 1 3 ? 6.512 -8.234 4.922 1 97.75 3 ALA B C 1
ATOM 827 O O . ALA B 1 3 ? 5.953 -7.152 5.102 1 97.75 3 ALA B O 1
ATOM 828 N N . TYR B 1 4 ? 5.891 -9.367 4.699 1 98.12 4 TYR B N 1
ATOM 829 C CA . TYR B 1 4 ? 4.434 -9.352 4.672 1 98.12 4 TYR B CA 1
ATOM 830 C C . TYR B 1 4 ? 3.865 -10.633 5.277 1 98.12 4 TYR B C 1
ATOM 832 O O . TYR B 1 4 ? 4.57 -11.633 5.398 1 98.12 4 TYR B O 1
ATOM 840 N N . ARG B 1 5 ? 2.531 -10.547 5.684 1 98.19 5 ARG B N 1
ATOM 841 C CA . ARG B 1 5 ? 1.808 -11.703 6.195 1 98.19 5 ARG B CA 1
ATOM 842 C C . ARG B 1 5 ? 0.429 -11.82 5.555 1 98.19 5 ARG B C 1
ATOM 844 O O . ARG B 1 5 ? -0.144 -10.82 5.117 1 98.19 5 ARG B O 1
ATOM 851 N N . TYR B 1 6 ? 0.036 -13.023 5.531 1 98.06 6 TYR B N 1
ATOM 852 C CA . TYR B 1 6 ? -1.285 -13.344 5.004 1 98.06 6 TYR B CA 1
ATOM 853 C C . TYR B 1 6 ? -1.904 -14.516 5.758 1 98.06 6 TYR B C 1
ATOM 855 O O . TYR B 1 6 ? -1.22 -15.203 6.52 1 98.06 6 TYR B O 1
ATOM 863 N N . ASP B 1 7 ? -3.193 -14.68 5.594 1 97.75 7 ASP B N 1
ATOM 864 C CA . ASP B 1 7 ? -3.914 -15.758 6.266 1 97.75 7 ASP B CA 1
ATOM 865 C C . ASP B 1 7 ? -3.732 -17.078 5.523 1 97.75 7 ASP B C 1
ATOM 867 O O . ASP B 1 7 ? -4.355 -17.312 4.484 1 97.75 7 ASP B O 1
ATOM 871 N N . THR B 1 8 ? -2.943 -18.016 6.074 1 97.75 8 THR B N 1
ATOM 872 C CA . THR B 1 8 ? -2.566 -19.266 5.41 1 97.75 8 THR B CA 1
ATOM 873 C C . THR B 1 8 ? -3.76 -20.203 5.32 1 97.75 8 THR B C 1
ATOM 875 O O . THR B 1 8 ? -3.719 -21.203 4.582 1 97.75 8 THR B O 1
ATOM 878 N N . SER B 1 9 ? -4.77 -19.875 6.004 1 98.25 9 SER B N 1
ATOM 879 C CA . SER B 1 9 ? -5.977 -20.703 5.879 1 98.25 9 SER B CA 1
ATOM 880 C C . SER B 1 9 ? -6.746 -20.359 4.609 1 98.25 9 SER B C 1
ATOM 882 O O . SER B 1 9 ? -7.539 -21.156 4.121 1 98.25 9 SER B O 1
ATOM 884 N N . LEU B 1 10 ? -6.492 -19.172 4.043 1 98.25 10 LEU B N 1
ATOM 885 C CA . LEU B 1 10 ? -7.234 -18.719 2.877 1 98.25 10 LEU B CA 1
ATOM 886 C C . LEU B 1 10 ? -6.48 -19.031 1.591 1 98.25 10 LEU B C 1
ATOM 888 O O . LEU B 1 10 ? -7.09 -19.25 0.542 1 98.25 10 LEU B O 1
ATOM 892 N N . LEU B 1 11 ? -5.199 -18.953 1.69 1 98.44 11 LEU B N 1
ATOM 893 C CA . LEU B 1 11 ? -4.355 -19.188 0.526 1 98.44 11 LEU B CA 1
ATOM 894 C C . LEU B 1 11 ? -2.91 -19.438 0.945 1 98.44 11 LEU B C 1
ATOM 896 O O . LEU B 1 11 ? -2.547 -19.219 2.102 1 98.44 11 LEU B O 1
ATOM 900 N N . HIS B 1 12 ? -2.158 -20 0.014 1 98.44 12 HIS B N 1
ATOM 901 C CA . HIS B 1 12 ? -0.708 -20.094 0.131 1 98.44 12 HIS B CA 1
ATOM 902 C C . HIS B 1 12 ? -0.012 -19.312 -0.971 1 98.44 12 HIS B C 1
ATOM 904 O O . HIS B 1 12 ? -0.406 -19.375 -2.137 1 98.44 12 HIS B O 1
ATOM 910 N N . ILE B 1 13 ? 0.996 -18.5 -0.609 1 98.44 13 ILE B N 1
ATOM 911 C CA . ILE B 1 13 ? 1.751 -17.688 -1.558 1 98.44 13 ILE B CA 1
ATOM 912 C C . ILE B 1 13 ? 3.197 -18.172 -1.612 1 98.44 13 ILE B C 1
ATOM 914 O O . ILE B 1 13 ? 3.863 -18.266 -0.58 1 98.44 13 ILE B O 1
ATOM 918 N N . GLU B 1 14 ? 3.658 -18.438 -2.756 1 97.75 14 GLU B N 1
ATOM 919 C CA . GLU B 1 14 ? 5.07 -18.703 -3.02 1 97.75 14 GLU B CA 1
ATOM 920 C C . GLU B 1 14 ? 5.691 -17.578 -3.85 1 97.75 14 GLU B C 1
ATOM 922 O O . GLU B 1 14 ? 5.145 -17.188 -4.883 1 97.75 14 GLU B O 1
ATOM 927 N N . GLU B 1 15 ? 6.746 -17.062 -3.373 1 96.38 15 GLU B N 1
ATOM 928 C CA . GLU B 1 15 ? 7.477 -16 -4.074 1 96.38 15 GLU B CA 1
ATOM 929 C C . GLU B 1 15 ? 8.852 -16.5 -4.531 1 96.38 15 GLU B C 1
ATOM 931 O O . GLU B 1 15 ? 9.594 -17.094 -3.752 1 96.38 15 GLU B O 1
ATOM 936 N N . LYS B 1 16 ? 9.148 -16.219 -5.82 1 95 16 LYS B N 1
ATOM 937 C CA . LYS B 1 16 ? 10.445 -16.578 -6.379 1 95 16 LYS B CA 1
ATOM 938 C C . LYS B 1 16 ? 11.062 -15.406 -7.133 1 95 16 LYS B C 1
ATOM 940 O O . LYS B 1 16 ? 10.359 -14.633 -7.781 1 95 16 LYS B O 1
ATOM 945 N N . ASP B 1 17 ? 12.445 -15.391 -7.059 1 92.06 17 ASP B N 1
ATOM 946 C CA . ASP B 1 17 ? 13.188 -14.398 -7.836 1 92.06 17 ASP B CA 1
ATOM 947 C C . ASP B 1 17 ? 13.562 -14.953 -9.211 1 92.06 17 ASP B C 1
ATOM 949 O O . ASP B 1 17 ? 14.055 -16.078 -9.312 1 92.06 17 ASP B O 1
ATOM 953 N N . ASN B 1 18 ? 13.148 -14.273 -10.305 1 85.12 18 ASN B N 1
ATOM 954 C CA . ASN B 1 18 ? 13.562 -14.641 -11.656 1 85.12 18 ASN B CA 1
ATOM 955 C C . ASN B 1 18 ? 14.438 -13.562 -12.289 1 85.12 18 ASN B C 1
ATOM 957 O O . ASN B 1 18 ? 14.047 -12.93 -13.273 1 85.12 18 ASN B O 1
ATOM 961 N N . ASP B 1 19 ? 15.641 -13.289 -11.984 1 80.44 19 ASP B N 1
ATOM 962 C CA . ASP B 1 19 ? 16.641 -12.344 -12.477 1 80.44 19 ASP B CA 1
ATOM 963 C C . ASP B 1 19 ? 16.078 -10.93 -12.547 1 80.44 19 ASP B C 1
ATOM 965 O O . ASP B 1 19 ? 16.547 -10.031 -11.844 1 80.44 19 ASP B O 1
ATOM 969 N N . GLN B 1 20 ? 15.109 -10.664 -13.453 1 85.44 20 GLN B N 1
ATOM 970 C CA . GLN B 1 20 ? 14.625 -9.297 -13.641 1 85.44 20 GLN B CA 1
ATOM 971 C C . GLN B 1 20 ? 13.211 -9.141 -13.102 1 85.44 20 GLN B C 1
ATOM 973 O O . GLN B 1 20 ? 12.703 -8.023 -13 1 85.44 20 GLN B O 1
ATOM 978 N N . ASP B 1 21 ? 12.68 -10.352 -12.68 1 92.31 21 ASP B N 1
ATOM 979 C CA . ASP B 1 21 ? 11.281 -10.297 -12.25 1 92.31 21 ASP B CA 1
ATOM 980 C C . ASP B 1 21 ? 11.078 -11.102 -10.969 1 92.31 21 ASP B C 1
ATOM 982 O O . ASP B 1 21 ? 11.953 -11.875 -10.562 1 92.31 21 ASP B O 1
ATOM 986 N N . LYS B 1 22 ? 9.977 -10.75 -10.328 1 95.38 22 LYS B N 1
ATOM 987 C CA . LYS B 1 22 ? 9.453 -11.562 -9.234 1 95.38 22 LYS B CA 1
ATOM 988 C C . LYS B 1 22 ? 8.273 -12.414 -9.703 1 95.38 22 LYS B C 1
ATOM 990 O O . LYS B 1 22 ? 7.426 -11.945 -10.461 1 95.38 22 LYS B O 1
ATOM 995 N N . GLU B 1 23 ? 8.359 -13.578 -9.297 1 97 23 GLU B N 1
ATOM 996 C CA . GLU B 1 23 ? 7.25 -14.477 -9.602 1 97 23 GLU B CA 1
ATOM 997 C C . GLU B 1 23 ? 6.484 -14.867 -8.336 1 97 23 GLU B C 1
ATOM 999 O O . GLU B 1 23 ? 7.09 -15.25 -7.332 1 97 23 GLU B O 1
ATOM 1004 N N . PHE B 1 24 ? 5.137 -14.828 -8.398 1 97.94 24 PHE B N 1
ATOM 1005 C CA . PHE B 1 24 ? 4.258 -15.25 -7.312 1 97.94 24 PHE B CA 1
ATOM 1006 C C . PHE B 1 24 ? 3.361 -16.406 -7.762 1 97.94 24 PHE B C 1
ATOM 1008 O O . PHE B 1 24 ? 2.818 -16.375 -8.867 1 97.94 24 PHE B O 1
ATOM 1015 N N . ILE B 1 25 ? 3.24 -17.344 -6.914 1 98.12 25 ILE B N 1
ATOM 1016 C CA . ILE B 1 25 ? 2.242 -18.391 -7.105 1 98.12 25 ILE B CA 1
ATOM 1017 C C . ILE B 1 25 ? 1.241 -18.359 -5.953 1 98.12 25 ILE B C 1
ATOM 1019 O O . ILE B 1 25 ? 1.62 -18.531 -4.789 1 98.12 25 ILE B O 1
ATOM 1023 N N . PHE B 1 26 ? 0.019 -18.141 -6.266 1 98.5 26 PHE B N 1
ATOM 1024 C CA . PHE B 1 26 ? -1.077 -18.172 -5.305 1 98.5 26 PHE B CA 1
ATOM 1025 C C . PHE B 1 26 ? -1.838 -19.484 -5.398 1 98.5 26 PHE B C 1
ATOM 1027 O O . PHE B 1 26 ? -2.381 -19.828 -6.453 1 98.5 26 PHE B O 1
ATOM 1034 N N . LYS B 1 27 ? -1.834 -20.219 -4.398 1 98.5 27 LYS B N 1
ATOM 1035 C CA . LYS B 1 27 ? -2.688 -21.391 -4.277 1 98.5 27 LYS B CA 1
ATOM 1036 C C . LYS B 1 27 ? -3.895 -21.109 -3.387 1 98.5 27 LYS B C 1
ATOM 1038 O O . LYS B 1 27 ? -3.775 -21.094 -2.16 1 98.5 27 LYS B O 1
ATOM 1043 N N . VAL B 1 28 ? -5.012 -21.062 -3.973 1 98.38 28 VAL B N 1
ATOM 1044 C CA . VAL B 1 28 ? -6.203 -20.562 -3.291 1 98.38 28 VAL B CA 1
ATOM 1045 C C . VAL B 1 28 ? -6.906 -21.719 -2.572 1 98.38 28 VAL B C 1
ATOM 1047 O O . VAL B 1 28 ? -7.152 -22.766 -3.168 1 98.38 28 VAL B O 1
ATOM 1050 N N . LYS B 1 29 ? -7.191 -21.5 -1.343 1 98.19 29 LYS B N 1
ATOM 1051 C CA . LYS B 1 29 ? -7.918 -22.484 -0.542 1 98.19 29 LYS B CA 1
ATOM 1052 C C . LYS B 1 29 ? -9.375 -22.062 -0.364 1 98.19 29 LYS B C 1
ATOM 1054 O O . LYS B 1 29 ? -10.281 -22.906 -0.495 1 98.19 29 LYS B O 1
ATOM 1059 N N . ASP B 1 30 ? -9.609 -20.781 -0.056 1 98.12 30 ASP B N 1
ATOM 1060 C CA . ASP B 1 30 ? -10.953 -20.219 0.041 1 98.12 30 ASP B CA 1
ATOM 1061 C C . ASP B 1 30 ? -11.289 -19.391 -1.192 1 98.12 30 ASP B C 1
ATOM 1063 O O . ASP B 1 30 ? -11.055 -18.188 -1.216 1 98.12 30 ASP B O 1
ATOM 1067 N N . VAL B 1 31 ? -11.891 -20 -2.061 1 97.06 31 VAL B N 1
ATOM 1068 C CA . VAL B 1 31 ? -12.148 -19.453 -3.387 1 97.06 31 VAL B CA 1
ATOM 1069 C C . VAL B 1 31 ? -13.094 -18.266 -3.275 1 97.06 31 VAL B C 1
ATOM 1071 O O . VAL B 1 31 ? -12.867 -17.219 -3.9 1 97.06 31 VAL B O 1
ATOM 1074 N N . ASP B 1 32 ? -14.055 -18.359 -2.48 1 97.31 32 ASP B N 1
ATOM 1075 C CA . ASP B 1 32 ? -15.109 -17.344 -2.375 1 97.31 32 ASP B CA 1
ATOM 1076 C C . ASP B 1 32 ? -14.547 -16.031 -1.835 1 97.31 32 ASP B C 1
ATOM 1078 O O . ASP B 1 32 ? -14.992 -14.953 -2.234 1 97.31 32 ASP B O 1
ATOM 1082 N N . THR B 1 33 ? -13.555 -16.172 -0.979 1 97.31 33 THR B N 1
ATOM 1083 C CA . THR B 1 33 ? -12.984 -14.992 -0.342 1 97.31 33 THR B CA 1
ATOM 1084 C C . THR B 1 33 ? -11.852 -14.422 -1.186 1 97.31 33 THR B C 1
ATOM 1086 O O . THR B 1 33 ? -11.789 -13.211 -1.41 1 97.31 33 THR B O 1
ATOM 1089 N N . VAL B 1 34 ? -11.07 -15.258 -1.736 1 98.25 34 VAL B N 1
ATOM 1090 C CA . VAL B 1 34 ? -9.789 -14.828 -2.295 1 98.25 34 VAL B CA 1
ATOM 1091 C C . VAL B 1 34 ? -9.977 -14.414 -3.754 1 98.25 34 VAL B C 1
ATOM 1093 O O . VAL B 1 34 ? -9.406 -13.414 -4.203 1 98.25 34 VAL B O 1
ATOM 1096 N N . LEU B 1 35 ? -10.781 -15.117 -4.477 1 97.5 35 LEU B N 1
ATOM 1097 C CA . LEU B 1 35 ? -10.852 -14.93 -5.922 1 97.5 35 LEU B CA 1
ATOM 1098 C C . LEU B 1 35 ? -11.375 -13.539 -6.266 1 97.5 35 LEU B C 1
ATOM 1100 O O . LEU B 1 35 ? -10.836 -12.867 -7.145 1 97.5 35 LEU B O 1
ATOM 1104 N N . PRO B 1 36 ? -12.484 -13.125 -5.633 1 97.88 36 PRO B N 1
ATOM 1105 C CA . PRO B 1 36 ? -12.938 -11.766 -5.945 1 97.88 36 PRO B CA 1
ATOM 1106 C C . PRO B 1 36 ? -11.844 -10.719 -5.727 1 97.88 36 PRO B C 1
ATOM 1108 O O . PRO B 1 36 ? -11.727 -9.766 -6.504 1 97.88 36 PRO B O 1
ATOM 1111 N N . ALA B 1 37 ? -11.047 -10.898 -4.691 1 97.94 37 ALA B N 1
ATOM 1112 C CA . ALA B 1 37 ? -9.969 -9.961 -4.402 1 97.94 37 ALA B CA 1
ATOM 1113 C C . ALA B 1 37 ? -8.891 -10.008 -5.488 1 97.94 37 ALA B C 1
ATOM 1115 O O . ALA B 1 37 ? -8.438 -8.969 -5.965 1 97.94 37 ALA B O 1
ATOM 1116 N N . LEU B 1 38 ? -8.492 -11.188 -5.918 1 97.62 38 LEU B N 1
ATOM 1117 C CA . LEU B 1 38 ? -7.48 -11.344 -6.953 1 97.62 38 LEU B CA 1
ATOM 1118 C C . LEU B 1 38 ? -7.961 -10.75 -8.273 1 97.62 38 LEU B C 1
ATOM 1120 O O . LEU B 1 38 ? -7.168 -10.18 -9.031 1 97.62 38 LEU B O 1
ATOM 1124 N N . ARG B 1 39 ? -9.211 -10.859 -8.5 1 96.44 39 ARG B N 1
ATOM 1125 C CA . ARG B 1 39 ? -9.781 -10.289 -9.719 1 96.44 39 ARG B CA 1
ATOM 1126 C C . ARG B 1 39 ? -9.68 -8.773 -9.719 1 96.44 39 ARG B C 1
ATOM 1128 O O . ARG B 1 39 ? -9.352 -8.164 -10.742 1 96.44 39 ARG B O 1
ATOM 1135 N N . LYS B 1 40 ? -9.977 -8.172 -8.641 1 96.38 40 LYS B N 1
ATOM 1136 C CA . LYS B 1 40 ? -9.867 -6.719 -8.523 1 96.38 40 LYS B CA 1
ATOM 1137 C C . LYS B 1 40 ? -8.43 -6.258 -8.727 1 96.38 40 LYS B C 1
ATOM 1139 O O . LYS B 1 40 ? -8.18 -5.242 -9.383 1 96.38 40 LYS B O 1
ATOM 1144 N N . ILE B 1 41 ? -7.527 -7.02 -8.156 1 96.31 41 ILE B N 1
ATOM 1145 C CA . ILE B 1 41 ? -6.109 -6.688 -8.273 1 96.31 41 ILE B CA 1
ATOM 1146 C C . ILE B 1 41 ? -5.68 -6.793 -9.742 1 96.31 41 ILE B C 1
ATOM 1148 O O . ILE B 1 41 ? -5.004 -5.902 -10.258 1 96.31 41 ILE B O 1
ATOM 1152 N N . ARG B 1 42 ? -6.055 -7.828 -10.406 1 94.44 42 ARG B N 1
ATOM 1153 C CA . ARG B 1 42 ? -5.758 -7.988 -11.828 1 94.44 42 ARG B CA 1
ATOM 1154 C C . ARG B 1 42 ? -6.328 -6.832 -12.641 1 94.44 42 ARG B C 1
ATOM 1156 O O . ARG B 1 42 ? -5.633 -6.258 -13.484 1 94.44 42 ARG B O 1
ATOM 1163 N N . ALA B 1 43 ? -7.57 -6.488 -12.352 1 93 43 ALA B N 1
ATOM 1164 C CA . ALA B 1 43 ? -8.234 -5.402 -13.07 1 93 43 ALA B CA 1
ATOM 1165 C C . ALA B 1 43 ? -7.484 -4.086 -12.891 1 93 43 ALA B C 1
ATOM 1167 O O . ALA B 1 43 ? -7.379 -3.291 -13.828 1 93 43 ALA B O 1
ATOM 1168 N N . PHE B 1 44 ? -7.027 -3.91 -11.75 1 90.06 44 PHE B N 1
ATOM 1169 C CA . PHE B 1 44 ? -6.27 -2.705 -11.43 1 90.06 44 PHE B CA 1
ATOM 1170 C C . PHE B 1 44 ? -5.039 -2.588 -12.32 1 90.06 44 PHE B C 1
ATOM 1172 O O . PHE B 1 44 ? -4.797 -1.536 -12.922 1 90.06 44 PHE B O 1
ATOM 1179 N N . PHE B 1 45 ? -4.289 -3.641 -12.5 1 91.5 45 PHE B N 1
ATOM 1180 C CA . PHE B 1 45 ? -3.047 -3.594 -13.266 1 91.5 45 PHE B CA 1
ATOM 1181 C C . PHE B 1 45 ? -3.324 -3.664 -14.758 1 91.5 45 PHE B C 1
ATOM 1183 O O . PHE B 1 45 ? -2.568 -3.115 -15.562 1 91.5 45 PHE B O 1
ATOM 1190 N N . ASP B 1 46 ? -4.426 -4.227 -15.117 1 87.69 46 ASP B N 1
ATOM 1191 C CA . ASP B 1 46 ? -4.812 -4.285 -16.516 1 87.69 46 ASP B CA 1
ATOM 1192 C C . ASP B 1 46 ? -5.238 -2.908 -17.031 1 87.69 46 ASP B C 1
ATOM 1194 O O . ASP B 1 46 ? -5.105 -2.615 -18.219 1 87.69 46 ASP B O 1
ATOM 1198 N N . SER B 1 47 ? -5.836 -2.195 -16.203 1 79.62 47 SER B N 1
ATOM 1199 C CA . SER B 1 47 ? -6.324 -0.875 -16.594 1 79.62 47 SER B CA 1
ATOM 1200 C C . SER B 1 47 ? -5.176 0.115 -16.75 1 79.62 47 SER B C 1
ATOM 1202 O O . SER B 1 47 ? -5.297 1.104 -17.484 1 79.62 47 SER B O 1
ATOM 1204 N N . ASP B 1 48 ? -4.363 -0.156 -15.984 1 66.94 48 ASP B N 1
ATOM 1205 C CA . ASP B 1 48 ? -3.207 0.73 -16.062 1 66.94 48 ASP B CA 1
ATOM 1206 C C . ASP B 1 48 ? -2.365 0.425 -17.297 1 66.94 48 ASP B C 1
ATOM 1208 O O . ASP B 1 48 ? -1.359 -0.284 -17.219 1 66.94 48 ASP B O 1
ATOM 1212 N N . LYS B 1 49 ? -3.236 0.579 -18.469 1 55.66 49 LYS B N 1
ATOM 1213 C CA . LYS B 1 49 ? -3.002 0.261 -19.875 1 55.66 49 LYS B CA 1
ATOM 1214 C C . LYS B 1 49 ? -1.517 0.038 -20.141 1 55.66 49 LYS B C 1
ATOM 1216 O O . LYS B 1 49 ? -1.152 -0.69 -21.062 1 55.66 49 LYS B O 1
ATOM 1221 N N . VAL B 1 50 ? -0.705 1.013 -19.953 1 50.03 50 VAL B N 1
ATOM 1222 C CA . VAL B 1 50 ? 0.58 0.935 -20.641 1 50.03 50 VAL B CA 1
ATOM 1223 C C . VAL B 1 50 ? 1.367 -0.27 -20.125 1 50.03 50 VAL B C 1
ATOM 1225 O O . VAL B 1 50 ? 1.714 -0.339 -18.953 1 50.03 50 VAL B O 1
ATOM 1228 N N . TYR B 1 51 ? 1.536 -1.412 -21.172 1 52.88 51 TYR B N 1
ATOM 1229 C CA . TYR B 1 51 ? 2.398 -2.584 -21.078 1 52.88 51 TYR B CA 1
ATOM 1230 C C . TYR B 1 51 ? 2.615 -2.973 -19.609 1 52.88 51 TYR B C 1
ATOM 1232 O O . TYR B 1 51 ? 3.533 -2.473 -18.969 1 52.88 51 TYR B O 1
ATOM 1240 N N . THR B 1 52 ? 1.584 -3.525 -18.906 1 61.59 52 THR B N 1
ATOM 1241 C CA . THR B 1 52 ? 1.725 -3.691 -17.469 1 61.59 52 THR B CA 1
ATOM 1242 C C . THR B 1 52 ? 2.865 -4.652 -17.141 1 61.59 52 THR B C 1
ATOM 1244 O O . THR B 1 52 ? 3.094 -5.621 -17.859 1 61.59 52 THR B O 1
ATOM 1247 N N . ASP B 1 53 ? 3.721 -4.227 -16.391 1 82.5 53 ASP B N 1
ATOM 1248 C CA . ASP B 1 53 ? 4.875 -4.867 -15.758 1 82.5 53 ASP B CA 1
ATOM 1249 C C . ASP B 1 53 ? 4.438 -5.891 -14.711 1 82.5 53 ASP B C 1
ATOM 1251 O O . ASP B 1 53 ? 5.27 -6.434 -13.984 1 82.5 53 ASP B O 1
ATOM 1255 N N . VAL B 1 54 ? 3.059 -6.281 -14.781 1 92.25 54 VAL B N 1
ATOM 1256 C CA . VAL B 1 54 ? 2.479 -7.328 -13.945 1 92.25 54 VAL B CA 1
ATOM 1257 C C . VAL B 1 54 ? 1.591 -8.234 -14.797 1 92.25 54 VAL B C 1
ATOM 1259 O O . VAL B 1 54 ? 0.56 -7.797 -15.312 1 92.25 54 VAL B O 1
ATOM 1262 N N . ILE B 1 55 ? 1.97 -9.445 -15.047 1 92.5 55 ILE B N 1
ATOM 1263 C CA . ILE B 1 55 ? 1.268 -10.375 -15.93 1 92.5 55 ILE B CA 1
ATOM 1264 C C . ILE B 1 55 ? 0.63 -11.484 -15.102 1 92.5 55 ILE B C 1
ATOM 1266 O O . ILE B 1 55 ? 1.3 -12.125 -14.281 1 92.5 55 ILE B O 1
ATOM 1270 N N . PHE B 1 56 ? -0.614 -11.773 -15.336 1 94.5 56 PHE B N 1
ATOM 1271 C CA . PHE B 1 56 ? -1.367 -12.789 -14.602 1 94.5 56 PHE B CA 1
ATOM 1272 C C . PHE B 1 56 ? -1.64 -14 -15.484 1 94.5 56 PHE B C 1
ATOM 1274 O O . PHE B 1 56 ? -2.072 -13.859 -16.625 1 94.5 56 PHE B O 1
ATOM 1281 N N . TYR B 1 57 ? -1.374 -15.172 -14.914 1 95.38 57 TYR B N 1
ATOM 1282 C CA . TYR B 1 57 ? -1.741 -16.453 -15.516 1 95.38 57 TYR B CA 1
ATOM 1283 C C . TYR B 1 57 ? -2.633 -17.266 -14.578 1 95.38 57 TYR B C 1
ATOM 1285 O O . TYR B 1 57 ? -2.361 -17.344 -13.375 1 95.38 57 TYR B O 1
ATOM 1293 N N . SER B 1 58 ? -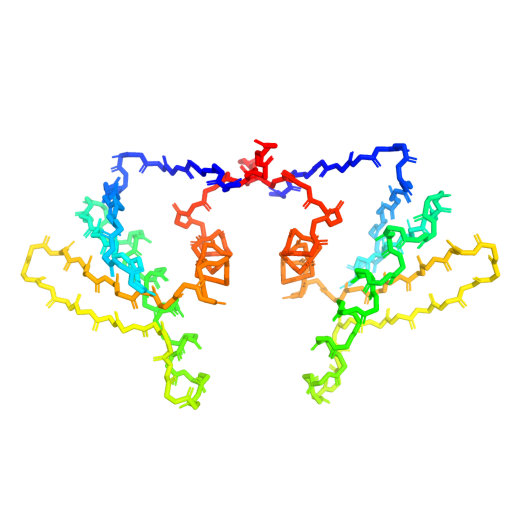3.699 -17.766 -15.086 1 94.25 58 SER B N 1
ATOM 1294 C CA . SER B 1 58 ? -4.566 -18.656 -14.328 1 94.25 58 SER B CA 1
ATOM 1295 C C . SER B 1 58 ? -4.316 -20.125 -14.695 1 94.25 58 SER B C 1
ATOM 1297 O O . SER B 1 58 ? -4.238 -20.453 -15.875 1 94.25 58 SER B O 1
ATOM 1299 N N . HIS B 1 59 ? -4.191 -20.922 -13.68 1 95.38 59 HIS B N 1
ATOM 1300 C CA . HIS B 1 59 ? -3.992 -22.359 -13.883 1 95.38 59 HIS B CA 1
ATOM 1301 C C . HIS B 1 59 ? -5.141 -23.156 -13.281 1 95.38 59 HIS B C 1
ATOM 1303 O O . HIS B 1 59 ? -5.902 -22.641 -12.461 1 95.38 59 HIS B O 1
ATOM 1309 N N . PRO B 1 60 ? -5.254 -24.375 -13.695 1 93.56 60 PRO B N 1
ATOM 1310 C CA . PRO B 1 60 ? -6.281 -25.219 -13.086 1 93.56 60 PRO B CA 1
ATOM 1311 C C . PRO B 1 60 ? -6.113 -25.359 -11.578 1 93.56 60 PRO B C 1
ATOM 1313 O O . PRO B 1 60 ? -4.996 -25.25 -11.062 1 93.56 60 PRO B O 1
ATOM 1316 N N . GLY B 1 61 ? -7.234 -25.641 -10.742 1 94.12 61 GLY B N 1
ATOM 1317 C CA . GLY B 1 61 ? -7.18 -25.859 -9.305 1 94.12 61 GLY B CA 1
ATOM 1318 C C . GLY B 1 61 ? -7.055 -24.578 -8.516 1 94.12 61 GLY B C 1
ATOM 1319 O O . GLY B 1 61 ? -6.453 -24.562 -7.438 1 94.12 61 GLY B O 1
ATOM 1320 N N . TYR B 1 62 ? -7.426 -23.469 -9.016 1 94.56 62 TYR B N 1
ATOM 1321 C CA . TYR B 1 62 ? -7.445 -22.156 -8.375 1 94.56 62 TYR B CA 1
ATOM 1322 C C . TYR B 1 62 ? -6.043 -21.719 -7.977 1 94.56 62 TYR B C 1
ATOM 1324 O O . TYR B 1 62 ? -5.82 -21.281 -6.844 1 94.56 62 TYR B O 1
ATOM 1332 N N . GLU B 1 63 ? -5.133 -22 -8.938 1 97.25 63 GLU B N 1
ATOM 1333 C CA . GLU B 1 63 ? -3.76 -21.516 -8.828 1 97.25 63 GLU B CA 1
ATOM 1334 C C . GLU B 1 63 ? -3.506 -20.359 -9.781 1 97.25 63 GLU B C 1
ATOM 1336 O O . GLU B 1 63 ? -3.859 -20.422 -10.961 1 97.25 63 GLU B O 1
ATOM 1341 N N . TYR B 1 64 ? -2.9 -19.312 -9.266 1 97.75 64 TYR B N 1
ATOM 1342 C CA . TYR B 1 64 ? -2.611 -18.125 -10.039 1 97.75 64 TYR B CA 1
ATOM 1343 C C . TYR B 1 64 ? -1.123 -17.797 -10.008 1 97.75 64 TYR B C 1
ATOM 1345 O O . TYR B 1 64 ? -0.498 -17.828 -8.945 1 97.75 64 TYR B O 1
ATOM 1353 N N . GLN B 1 65 ? -0.616 -17.594 -11.156 1 97.25 65 GLN B N 1
ATOM 1354 C CA . GLN B 1 65 ? 0.769 -17.172 -11.328 1 97.25 65 GLN B CA 1
ATOM 1355 C C . GLN B 1 65 ? 0.846 -15.703 -11.758 1 97.25 65 GLN B C 1
ATOM 1357 O O . GLN B 1 65 ? 0.143 -15.281 -12.68 1 97.25 65 GLN B O 1
ATOM 1362 N N . VAL B 1 66 ? 1.653 -15 -11.078 1 96.62 66 VAL B N 1
ATOM 1363 C CA . VAL B 1 66 ? 1.802 -13.586 -11.406 1 96.62 66 VAL B CA 1
ATOM 1364 C C . VAL B 1 66 ? 3.281 -13.242 -11.57 1 96.62 66 VAL B C 1
ATOM 1366 O O . VAL B 1 66 ? 4.094 -13.539 -10.695 1 96.62 66 VAL B O 1
ATOM 1369 N N . ILE B 1 67 ? 3.652 -12.68 -12.648 1 95.25 67 ILE B N 1
ATOM 1370 C CA . ILE B 1 67 ? 5.004 -12.203 -12.914 1 95.25 67 ILE B CA 1
ATOM 1371 C C . ILE B 1 67 ? 5.043 -10.68 -12.789 1 95.25 67 ILE B C 1
ATOM 1373 O O . ILE B 1 67 ? 4.289 -9.977 -13.469 1 95.25 67 ILE B O 1
ATOM 1377 N N . VAL B 1 68 ? 5.879 -10.273 -11.891 1 95.38 68 VAL B N 1
ATOM 1378 C CA . VAL B 1 68 ? 5.93 -8.859 -11.555 1 95.38 68 VAL B CA 1
ATOM 1379 C C . VAL B 1 68 ? 7.324 -8.305 -11.844 1 95.38 68 VAL B C 1
ATOM 1381 O O . VAL B 1 68 ? 8.32 -8.797 -11.312 1 95.38 68 VAL B O 1
ATOM 1384 N N . ARG B 1 69 ? 7.332 -7.305 -12.711 1 93.38 69 ARG B N 1
ATOM 1385 C CA . ARG B 1 69 ? 8.609 -6.629 -12.914 1 93.38 69 ARG B CA 1
ATOM 1386 C C . ARG B 1 69 ? 9.117 -6.012 -11.617 1 93.38 69 ARG B C 1
ATOM 1388 O O . ARG B 1 69 ? 8.336 -5.492 -10.82 1 93.38 69 ARG B O 1
ATOM 1395 N N . GLN B 1 70 ? 10.398 -5.945 -11.5 1 92.06 70 GLN B N 1
ATOM 1396 C CA . GLN B 1 70 ? 11.023 -5.535 -10.242 1 92.06 70 GLN B CA 1
ATOM 1397 C C . GLN B 1 70 ? 10.562 -4.137 -9.836 1 92.06 70 GLN B C 1
ATOM 1399 O O . GLN B 1 70 ? 10.359 -3.867 -8.648 1 92.06 70 GLN B O 1
ATOM 1404 N N . ASP B 1 71 ? 10.438 -3.285 -10.758 1 90.19 71 ASP B N 1
ATOM 1405 C CA . ASP B 1 71 ? 10.102 -1.898 -10.445 1 90.19 71 ASP B CA 1
ATOM 1406 C C . ASP B 1 71 ? 8.633 -1.753 -10.086 1 90.19 71 ASP B C 1
ATOM 1408 O O . ASP B 1 71 ? 8.188 -0.678 -9.672 1 90.19 71 ASP B O 1
ATOM 1412 N N . HIS B 1 72 ? 7.863 -2.877 -10.109 1 92.81 72 HIS B N 1
ATOM 1413 C CA . HIS B 1 72 ? 6.453 -2.84 -9.734 1 92.81 72 HIS B CA 1
ATOM 1414 C C . HIS B 1 72 ? 6.188 -3.713 -8.516 1 92.81 72 HIS B C 1
ATOM 1416 O O . HIS B 1 72 ? 5.031 -3.912 -8.133 1 92.81 72 HIS B O 1
ATOM 1422 N N . TYR B 1 73 ? 7.258 -4.176 -7.945 1 94.81 73 TYR B N 1
ATOM 1423 C CA . TYR B 1 73 ? 7.148 -5.113 -6.832 1 94.81 73 TYR B CA 1
ATOM 1424 C C . TYR B 1 73 ? 6.391 -4.484 -5.668 1 94.81 73 TYR B C 1
ATOM 1426 O O . TYR B 1 73 ? 5.406 -5.047 -5.184 1 94.81 73 TYR B O 1
ATOM 1434 N N . ILE B 1 74 ? 6.766 -3.326 -5.367 1 95.56 74 ILE B N 1
ATOM 1435 C CA . ILE B 1 74 ? 6.148 -2.674 -4.215 1 95.56 74 ILE B CA 1
ATOM 1436 C C . ILE B 1 74 ? 4.688 -2.354 -4.523 1 95.56 74 ILE B C 1
ATOM 1438 O O . ILE B 1 74 ? 3.805 -2.604 -3.703 1 95.56 74 ILE B O 1
ATOM 1442 N N . ASP B 1 75 ? 4.367 -1.861 -5.707 1 94.69 75 ASP B N 1
ATOM 1443 C CA . ASP B 1 75 ? 2.996 -1.549 -6.105 1 94.69 75 ASP B CA 1
ATOM 1444 C C . ASP B 1 75 ? 2.109 -2.791 -6.039 1 94.69 75 ASP B C 1
ATOM 1446 O O . ASP B 1 75 ? 0.94 -2.705 -5.66 1 94.69 75 ASP B O 1
ATOM 1450 N N . PHE B 1 76 ? 2.684 -3.945 -6.395 1 96.56 76 PHE B N 1
ATOM 1451 C CA . PHE B 1 76 ? 1.919 -5.188 -6.375 1 96.56 76 PHE B CA 1
ATOM 1452 C C . PHE B 1 76 ? 1.586 -5.594 -4.941 1 96.56 76 PHE B C 1
ATOM 1454 O O . PHE B 1 76 ? 0.443 -5.945 -4.641 1 96.56 76 PHE B O 1
ATOM 1461 N N . LEU B 1 77 ? 2.635 -5.496 -4.047 1 97.69 77 LEU B N 1
ATOM 1462 C CA . LEU B 1 77 ? 2.406 -5.824 -2.646 1 97.69 77 LEU B CA 1
ATOM 1463 C C . LEU B 1 77 ? 1.347 -4.914 -2.037 1 97.69 77 LEU B C 1
ATOM 1465 O O . LEU B 1 77 ? 0.52 -5.359 -1.24 1 97.69 77 LEU B O 1
ATOM 1469 N N . LEU B 1 78 ? 1.356 -3.686 -2.438 1 97.69 78 LEU B N 1
ATOM 1470 C CA . LEU B 1 78 ? 0.386 -2.725 -1.922 1 97.69 78 LEU B CA 1
ATOM 1471 C C . LEU B 1 78 ? -1.021 -3.061 -2.406 1 97.69 78 LEU B C 1
ATOM 1473 O O . LEU B 1 78 ? -1.991 -2.9 -1.663 1 97.69 78 LEU B O 1
ATOM 1477 N N . ALA B 1 79 ? -1.182 -3.482 -3.631 1 96.88 79 ALA B N 1
ATOM 1478 C CA . ALA B 1 79 ? -2.484 -3.912 -4.133 1 96.88 79 ALA B CA 1
ATOM 1479 C C . ALA B 1 79 ? -3.002 -5.117 -3.355 1 96.88 79 ALA B C 1
ATOM 1481 O O . ALA B 1 79 ? -4.184 -5.18 -3.008 1 96.88 79 ALA B O 1
ATOM 1482 N N . LEU B 1 80 ? -2.051 -6.07 -3.061 1 98.25 80 LEU B N 1
ATOM 1483 C CA . LEU B 1 80 ? -2.426 -7.234 -2.27 1 98.25 80 LEU B CA 1
ATOM 1484 C C . LEU B 1 80 ? -2.932 -6.816 -0.893 1 98.25 80 LEU B C 1
ATOM 1486 O O . LEU B 1 80 ? -3.867 -7.422 -0.361 1 98.25 80 LEU B O 1
ATOM 1490 N N . PHE B 1 81 ? -2.328 -5.797 -0.321 1 98.44 81 PHE B N 1
ATOM 1491 C CA . PHE B 1 81 ? -2.738 -5.285 0.982 1 98.44 81 PHE B CA 1
ATOM 1492 C C . PHE B 1 81 ? -4.09 -4.586 0.888 1 98.44 81 PHE B C 1
ATOM 1494 O O . PHE B 1 81 ? -4.969 -4.809 1.725 1 98.44 81 PHE B O 1
ATOM 1501 N N . LYS B 1 82 ? -4.246 -3.779 -0.115 1 97.31 82 LYS B N 1
ATOM 1502 C CA . LYS B 1 82 ? -5.465 -3.004 -0.312 1 97.31 82 LYS B CA 1
ATOM 1503 C C . LYS B 1 82 ? -6.695 -3.908 -0.315 1 97.31 82 LYS B C 1
ATOM 1505 O O . LYS B 1 82 ? -7.719 -3.572 0.282 1 97.31 82 LYS B O 1
ATOM 1510 N N . TYR B 1 83 ? -6.531 -5.023 -0.924 1 97.56 83 TYR B N 1
ATOM 1511 C CA . TYR B 1 83 ? -7.68 -5.91 -1.08 1 97.56 83 TYR B CA 1
ATOM 1512 C C . TYR B 1 83 ? -7.613 -7.07 -0.096 1 97.56 83 TYR B C 1
ATOM 1514 O O . TYR B 1 83 ? -8.211 -8.125 -0.326 1 97.56 83 TYR B O 1
ATOM 1522 N N . LYS B 1 84 ? -6.746 -6.973 0.886 1 97.62 84 LYS B N 1
ATOM 1523 C CA . LYS B 1 84 ? -6.73 -7.766 2.111 1 97.62 84 LYS B CA 1
ATOM 1524 C C . LYS B 1 84 ? -6.273 -9.195 1.838 1 97.62 84 LYS B C 1
ATOM 1526 O O . LYS B 1 84 ? -6.594 -10.109 2.6 1 97.62 84 LYS B O 1
ATOM 1531 N N . ILE B 1 85 ? -5.586 -9.391 0.681 1 98.31 85 ILE B N 1
ATOM 1532 C CA . ILE B 1 85 ? -4.871 -10.641 0.48 1 98.31 85 ILE B CA 1
ATOM 1533 C C . ILE B 1 85 ? -3.695 -10.727 1.452 1 98.31 85 ILE B C 1
ATOM 1535 O O . ILE B 1 85 ? -3.467 -11.773 2.068 1 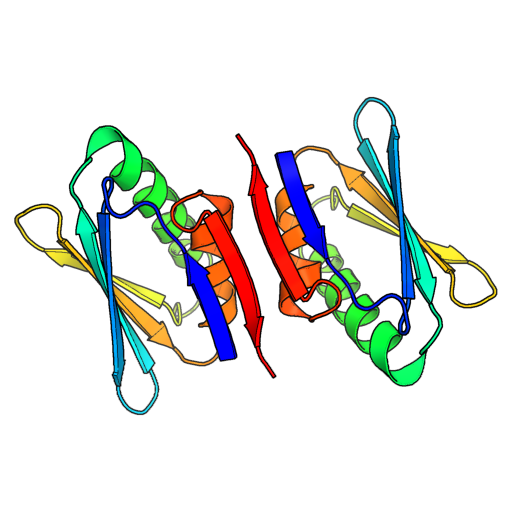98.31 85 ILE B O 1
ATOM 1539 N N . ILE B 1 86 ? -2.959 -9.617 1.474 1 98 86 ILE B N 1
ATOM 1540 C CA . ILE B 1 86 ? -1.962 -9.359 2.508 1 98 86 ILE B CA 1
ATOM 1541 C C . ILE B 1 86 ? -2.547 -8.438 3.574 1 98 86 ILE B C 1
ATOM 1543 O O . ILE B 1 86 ? -3.234 -7.469 3.254 1 98 86 ILE B O 1
ATOM 1547 N N . THR B 1 87 ? -2.232 -8.836 4.895 1 98.12 87 THR B N 1
ATOM 1548 C CA . THR B 1 87 ? -2.873 -8.047 5.941 1 98.12 87 THR B CA 1
ATOM 1549 C C . THR B 1 87 ? -1.828 -7.348 6.809 1 98.12 87 THR B C 1
ATOM 1551 O O . THR B 1 87 ? -2.174 -6.629 7.746 1 98.12 87 THR B O 1
ATOM 1554 N N . TYR B 1 88 ? -0.588 -7.629 6.508 1 98.19 88 TYR B N 1
ATOM 1555 C CA . TYR B 1 88 ? 0.543 -7.023 7.203 1 98.19 88 TYR B CA 1
ATOM 1556 C C . TYR B 1 88 ? 1.674 -6.707 6.23 1 98.19 88 TYR B C 1
ATOM 1558 O O . TYR B 1 88 ? 2.023 -7.531 5.383 1 98.19 88 TYR B O 1
ATOM 1566 N N . LEU B 1 89 ? 2.242 -5.477 6.285 1 98.56 89 LEU B N 1
ATOM 1567 C CA . LEU B 1 89 ? 3.414 -5.035 5.535 1 98.56 89 LEU B CA 1
ATOM 1568 C C . LEU B 1 89 ? 4.398 -4.312 6.449 1 98.56 89 LEU B C 1
ATOM 1570 O O . LEU B 1 89 ? 3.998 -3.512 7.297 1 98.56 89 LEU B O 1
ATOM 1574 N N . GLU B 1 90 ? 5.734 -4.547 6.258 1 98.56 90 GLU B N 1
ATOM 1575 C CA . GLU B 1 90 ? 6.758 -3.842 7.023 1 98.56 90 GLU B CA 1
ATOM 1576 C C . GLU B 1 90 ? 8.047 -3.699 6.227 1 98.56 90 GLU B C 1
ATOM 1578 O O . GLU B 1 90 ? 8.547 -4.68 5.668 1 98.56 90 GLU B O 1
ATOM 1583 N N . TRP B 1 91 ? 8.555 -2.514 6.129 1 97.88 91 TRP B N 1
ATOM 1584 C CA . TRP B 1 91 ? 9.906 -2.314 5.598 1 97.88 91 TRP B CA 1
ATOM 1585 C C . TRP B 1 91 ? 10.953 -2.838 6.57 1 97.88 91 TRP B C 1
ATOM 1587 O O . TRP B 1 91 ? 10.938 -2.496 7.758 1 97.88 91 TRP B O 1
ATOM 1597 N N . LYS B 1 92 ? 11.75 -3.641 6.102 1 92.81 92 LYS B N 1
ATOM 1598 C CA . LYS B 1 92 ? 12.852 -4.145 6.91 1 92.81 92 LYS B CA 1
ATOM 1599 C C . LYS B 1 92 ? 14.172 -3.502 6.504 1 92.81 92 LYS B C 1
ATOM 1601 O O . LYS B 1 92 ? 14.375 -3.17 5.336 1 92.81 92 LYS B O 1
ATOM 1606 N N . GLN B 1 93 ? 15.062 -3.123 7.48 1 77.44 93 GLN B N 1
ATOM 1607 C CA . GLN B 1 93 ? 16.375 -2.518 7.258 1 77.44 93 GLN B CA 1
ATOM 1608 C C . GLN B 1 93 ? 17.297 -3.463 6.496 1 77.44 93 GLN B C 1
ATOM 1610 O O . GLN B 1 93 ? 17.172 -4.684 6.602 1 77.44 93 GLN B O 1
#

pLDDT: mean 93.11, std 9.68, range [50.03, 98.56]

Sequence (186 aa):
MVAYRYDTSLLHIEEKDNDQDKEFIFKVKDVDTVLPALRKIRAFFDSDKVYTDVIFYSHPGYEYQVIVRQDHYIDFLLALFKYKIITYLEWKQMVAYRYDTSLLHIEEKDNDQDKEFIFKVKDVDTVLPALRKIRAFFDSDKVYTDVIFYSHPGYEYQVIVRQDHYIDFLLALFKYKIITYLEWKQ

Foldseek 3Di:
DKDFDADVQAWDWDWDDDPFKIKIKIQGDNCVLVVVLVVVLVVVQVVVPDPRQWDWDDDPNGMIMIIHGPVCVVVSVVSCCVSRRIVDMDDDD/DKDFDADVQAWDWDWDDDPFKIKIKIQGDNCVLVVVLVVVLVVVQVVVPDPRQWDWDDDPNRMIMIIHGPVCVVVSVVSCCVSRRIVDMDDDD

Radius of gyration: 17.48 Å; Cα contacts (8 Å, |Δi|>4): 322; chains: 2; bounding box: 34×53×36 Å

Organism: Aneurinibacillus migulanus (NCBI:txid47500)